Protein AF-A0AAD5XJK9-F1 (afdb_monomer_lite)

Radius of gyration: 25.27 Å; chains: 1; bounding box: 45×67×56 Å

Foldseek 3Di:
DDDADVVLVVLLVVLLVLLLLLLLLLLLLVLLVVLLVVDPLSCVVQVPDPPDPSVVVVVVVSVVVNVVSVVVNVVSLVQLLQLDAPVCNVVSSVVSVVSNVVSNVVNVVLLVVLPPPPRPCNSVVSVVVSVVSVVVSVVCVVVDDDGLLVCVVVVNNVVSLQSCCVRHVNRPSPPPVSVVSSVVSVVVVVVVVVVVVVVVVVVVVVVVVCVPPPVVVVVVVVVVVVVVVVVVVPD

Secondary structure (DSSP, 8-state):
-PPPPHHHHHHHHHHHHHHHHHHHHHHHHHHHHHHHTT-HHHHHHTT--TT-TTHHHHHHHHHHHHHHHHHHHHHHHHHHHHHS-TTTHHHHHHHHHHHHHHHHHHHHHHHHHTTTT-TTHHHHHHHHHHHHHHHHHHHHGGGSPPPHHHHHHTT-HHHHHHHHHHHHSTT-TT-HHHHHHHHHHHHHHHHHHHHHHHHHHHHHHHHHHHHH-HHHHHHHHHHHHHHHHHHHT--

Organism: NCBI:txid109957

pLDDT: mean 77.36, std 10.48, range [40.34, 89.69]

InterPro domains:
  IPR005828 Major facilitator, sugar transporter-like [PF00083] (70-192)
  IPR020846 Major facilitator superfamily domain [PS50850] (1-235)
  IPR036259 MFS transporter superfamily [G3DSA:1.20.1250.20] (53-223)
  IPR036259 MFS transporter superfamily [SSF103473] (5-170)
  IPR050360 Major Facilitator Superfamily Sugar Transporters [PTHR48022] (70-222)

Structure (mmCIF, N/CA/C/O backbone):
data_AF-A0AAD5XJK9-F1
#
_entry.id   AF-A0AAD5XJK9-F1
#
loop_
_atom_site.group_PDB
_atom_site.id
_atom_site.type_symbol
_atom_site.label_atom_id
_atom_site.label_alt_id
_atom_site.label_comp_id
_atom_site.label_asym_id
_atom_site.label_entity_id
_atom_site.label_seq_id
_atom_site.pdbx_PDB_ins_code
_atom_site.Cartn_x
_atom_site.Cartn_y
_atom_site.Cartn_z
_atom_site.occupancy
_atom_site.B_iso_or_equiv
_atom_site.auth_seq_id
_atom_site.auth_comp_id
_atom_site.auth_asym_id
_atom_site.auth_atom_id
_atom_site.pdbx_PDB_model_num
ATOM 1 N N . MET A 1 1 ? -6.791 -16.018 25.439 1.00 41.94 1 MET A N 1
ATOM 2 C CA . MET A 1 1 ? -6.451 -15.549 24.079 1.00 41.94 1 MET A CA 1
ATOM 3 C C . MET A 1 1 ? -7.086 -16.533 23.119 1.00 41.94 1 MET A C 1
ATOM 5 O O . MET A 1 1 ? -6.758 -17.707 23.212 1.00 41.94 1 MET A O 1
ATOM 9 N N . ALA A 1 2 ? -8.077 -16.110 22.334 1.00 46.28 2 ALA A N 1
ATOM 10 C CA . ALA A 1 2 ? -8.774 -17.016 21.426 1.00 46.28 2 ALA A CA 1
ATOM 11 C C . ALA A 1 2 ? -7.844 -17.380 20.260 1.00 46.28 2 ALA A C 1
ATOM 13 O O . ALA A 1 2 ? -7.339 -16.501 19.563 1.00 46.28 2 ALA A O 1
ATOM 14 N N . GLU A 1 3 ? -7.572 -18.670 20.100 1.00 54.31 3 GLU A N 1
ATOM 15 C CA . GLU A 1 3 ? -6.819 -19.218 18.977 1.00 54.31 3 GLU A CA 1
ATOM 16 C C . GLU A 1 3 ? -7.679 -19.084 17.708 1.00 54.31 3 GLU A C 1
ATOM 18 O O . GLU A 1 3 ? -8.784 -19.619 17.638 1.00 54.31 3 GLU A O 1
ATOM 23 N N . VAL A 1 4 ? -7.221 -18.295 16.731 1.00 57.81 4 VAL A N 1
ATOM 24 C CA . VAL A 1 4 ? -7.979 -18.011 15.499 1.00 57.81 4 VAL A CA 1
ATOM 25 C C . VAL A 1 4 ? -8.042 -19.271 14.633 1.00 57.81 4 VAL A C 1
ATOM 27 O O . VAL A 1 4 ? -7.005 -19.876 14.352 1.00 57.81 4 VAL A O 1
ATOM 30 N N . LYS A 1 5 ? -9.233 -19.661 14.153 1.00 60.91 5 LYS A N 1
ATOM 31 C CA . LYS A 1 5 ? -9.383 -20.856 13.309 1.00 60.91 5 LYS A CA 1
ATOM 32 C C . LYS A 1 5 ? -8.535 -20.772 12.031 1.00 60.91 5 LYS A C 1
ATOM 34 O O . LYS A 1 5 ? -8.440 -19.723 11.389 1.00 60.91 5 LYS A O 1
ATOM 39 N N . PRO A 1 6 ? -8.013 -21.912 11.545 1.00 61.06 6 PRO A N 1
ATOM 40 C CA . PRO A 1 6 ? -7.116 -21.942 10.391 1.00 61.06 6 PRO A CA 1
ATOM 41 C C . PRO A 1 6 ? -7.763 -21.409 9.101 1.00 61.06 6 PRO A C 1
ATOM 43 O O . PRO A 1 6 ? -7.089 -20.784 8.289 1.00 61.06 6 PRO A O 1
ATOM 46 N N . LYS A 1 7 ? -9.075 -21.592 8.895 1.00 61.62 7 LYS A N 1
ATOM 47 C CA . LYS A 1 7 ? -9.765 -21.170 7.656 1.00 61.62 7 LYS A CA 1
ATOM 48 C C . LYS A 1 7 ? -9.825 -19.646 7.483 1.00 61.62 7 LYS A C 1
ATOM 50 O O . LYS A 1 7 ? -9.667 -19.144 6.371 1.00 61.62 7 LYS A O 1
ATOM 55 N N . THR A 1 8 ? -10.043 -18.911 8.568 1.00 65.94 8 THR A N 1
ATOM 56 C CA . THR A 1 8 ? -10.043 -17.440 8.598 1.00 65.94 8 THR A CA 1
ATOM 57 C C . THR A 1 8 ? -8.631 -16.886 8.437 1.00 65.94 8 THR A C 1
ATOM 59 O O . THR A 1 8 ? -8.438 -15.901 7.725 1.00 65.94 8 THR A O 1
ATOM 62 N N . LEU A 1 9 ? -7.640 -17.587 8.992 1.00 67.94 9 LEU A N 1
ATOM 63 C CA . LEU A 1 9 ? -6.219 -17.283 8.841 1.00 67.94 9 LEU A CA 1
ATOM 64 C C . LEU A 1 9 ? -5.754 -17.382 7.373 1.00 67.94 9 LEU A C 1
ATOM 66 O O . LEU A 1 9 ? -5.118 -16.466 6.860 1.00 67.94 9 LEU A O 1
ATOM 70 N N . TRP A 1 10 ? -6.136 -18.449 6.661 1.00 71.12 10 TRP A N 1
ATOM 71 C CA . TRP A 1 10 ? -5.801 -18.636 5.240 1.00 71.12 10 TRP A CA 1
ATOM 72 C C . TRP A 1 10 ? -6.385 -17.544 4.339 1.00 71.12 10 TRP A C 1
ATOM 74 O O . TRP A 1 10 ? -5.694 -17.035 3.458 1.00 71.12 10 TRP A O 1
ATOM 84 N N . SER A 1 11 ? -7.638 -17.146 4.577 1.00 73.19 11 SER A N 1
ATOM 85 C CA . SER A 1 11 ? -8.257 -16.037 3.841 1.00 73.19 11 SER A CA 1
ATOM 86 C C . SER A 1 11 ? -7.513 -14.721 4.081 1.00 73.19 11 SER A C 1
ATOM 88 O O . SER A 1 11 ? -7.265 -13.989 3.126 1.00 73.19 11 SER A O 1
ATOM 90 N N . LEU A 1 12 ? -7.097 -14.449 5.322 1.00 75.44 12 LEU A N 1
ATOM 91 C CA . LEU A 1 12 ? -6.303 -13.268 5.657 1.00 75.44 12 LEU A CA 1
ATOM 92 C C . LEU A 1 12 ? -4.938 -13.287 4.953 1.00 75.44 12 LEU A C 1
ATOM 94 O O . LEU A 1 12 ? -4.551 -12.285 4.360 1.00 75.44 12 LEU A O 1
ATOM 98 N N . TYR A 1 13 ? -4.227 -14.419 4.950 1.00 79.19 13 TYR A N 1
ATOM 99 C CA . TYR A 1 13 ? -2.934 -14.526 4.266 1.00 79.19 13 TYR A CA 1
ATOM 100 C C . TYR A 1 13 ? -3.032 -14.321 2.755 1.00 79.19 13 TYR A C 1
ATOM 102 O O . TYR A 1 13 ? -2.177 -13.647 2.186 1.00 79.19 13 TYR A O 1
ATOM 110 N N . LEU A 1 14 ? -4.075 -14.840 2.103 1.00 79.19 14 LEU A N 1
ATOM 111 C CA . LEU A 1 14 ? -4.298 -14.598 0.674 1.00 79.19 14 LEU A CA 1
ATOM 112 C C . LEU A 1 14 ? -4.524 -13.110 0.380 1.00 79.19 14 LEU A C 1
ATOM 114 O O . LEU A 1 14 ? -3.938 -12.578 -0.560 1.00 79.19 14 LEU A O 1
ATOM 118 N N . ILE A 1 15 ? -5.306 -12.424 1.217 1.00 80.50 15 ILE A N 1
ATOM 119 C CA . ILE A 1 15 ? -5.515 -10.973 1.110 1.00 80.50 15 ILE A CA 1
ATOM 120 C C . ILE A 1 15 ? -4.187 -10.227 1.294 1.00 80.50 15 ILE A C 1
ATOM 122 O O . ILE A 1 15 ? -3.863 -9.338 0.509 1.00 80.50 15 ILE A O 1
ATOM 126 N N . LEU A 1 16 ? -3.381 -10.617 2.283 1.00 81.81 16 LEU A N 1
ATOM 127 C CA . LEU A 1 16 ? -2.075 -10.006 2.538 1.00 81.81 16 LEU A CA 1
ATOM 128 C C . LEU A 1 16 ? -1.107 -10.195 1.366 1.00 81.81 16 LEU A C 1
ATOM 130 O O . LEU A 1 16 ? -0.429 -9.244 0.990 1.00 81.81 16 LEU A O 1
ATOM 134 N N . ILE A 1 17 ? -1.080 -11.377 0.744 1.00 82.31 17 ILE A N 1
ATOM 135 C CA . ILE A 1 17 ? -0.264 -11.638 -0.451 1.00 82.31 17 ILE A CA 1
ATOM 136 C C . ILE A 1 17 ? -0.661 -10.700 -1.594 1.00 82.31 17 ILE A C 1
ATOM 138 O O . ILE A 1 17 ? 0.213 -10.120 -2.232 1.00 82.31 17 ILE A O 1
ATOM 142 N N . LEU A 1 18 ? -1.959 -10.501 -1.835 1.00 82.25 18 LEU A N 1
ATOM 143 C CA . LEU A 1 18 ? -2.434 -9.586 -2.880 1.00 82.25 18 LEU A CA 1
ATOM 144 C C . LEU A 1 18 ? -2.008 -8.144 -2.608 1.00 82.25 18 LEU A C 1
ATOM 146 O O . LEU A 1 18 ? -1.577 -7.440 -3.522 1.00 82.25 18 LEU A O 1
ATOM 150 N N . VAL A 1 19 ? -2.074 -7.716 -1.348 1.00 81.50 19 VAL A N 1
ATOM 151 C CA . VAL A 1 19 ? -1.621 -6.380 -0.959 1.00 81.50 19 VAL A CA 1
ATOM 152 C C . VAL A 1 19 ? -0.097 -6.246 -1.082 1.00 81.50 19 VAL A C 1
ATOM 154 O O . VAL A 1 19 ? 0.398 -5.214 -1.532 1.00 81.50 19 VAL A O 1
ATOM 157 N N . PHE A 1 20 ? 0.670 -7.291 -0.773 1.00 84.75 20 PHE A N 1
ATOM 158 C CA . PHE A 1 20 ? 2.120 -7.294 -0.988 1.00 84.75 20 PHE 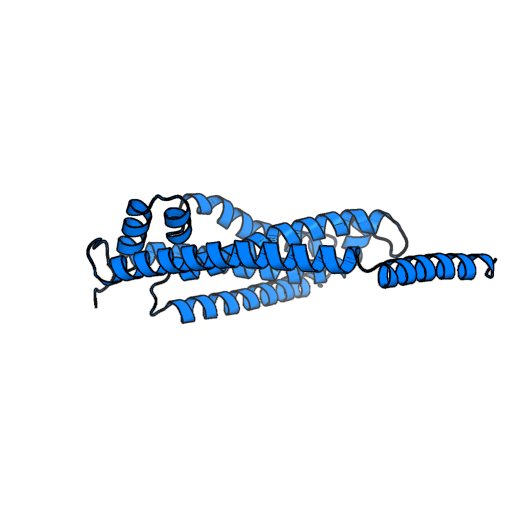A CA 1
ATOM 159 C C . PHE A 1 20 ? 2.492 -7.268 -2.473 1.00 84.75 20 PHE A C 1
ATOM 161 O O . PHE A 1 20 ? 3.424 -6.558 -2.850 1.00 84.75 20 PHE A O 1
ATOM 168 N N . ILE A 1 21 ? 1.739 -7.964 -3.329 1.00 84.38 21 ILE A N 1
ATOM 169 C CA . ILE A 1 21 ? 1.889 -7.883 -4.789 1.00 84.38 21 ILE A CA 1
ATOM 170 C C . ILE A 1 21 ? 1.596 -6.460 -5.276 1.00 84.38 21 ILE A C 1
ATOM 172 O O . ILE A 1 21 ? 2.345 -5.935 -6.098 1.00 84.38 21 ILE A O 1
ATOM 176 N N . ASN A 1 22 ? 0.557 -5.805 -4.748 1.00 84.00 22 ASN A N 1
ATOM 177 C CA . ASN A 1 22 ? 0.268 -4.405 -5.059 1.00 84.00 22 ASN A CA 1
ATOM 178 C C . ASN A 1 22 ? 1.421 -3.472 -4.642 1.00 84.00 22 ASN A C 1
ATOM 180 O O . ASN A 1 22 ? 1.846 -2.644 -5.448 1.00 84.00 22 ASN A O 1
ATOM 184 N N . SER A 1 23 ? 1.978 -3.662 -3.441 1.00 84.75 23 SER A N 1
ATOM 185 C CA . SER A 1 23 ? 3.147 -2.914 -2.948 1.00 84.75 23 SER A CA 1
ATOM 186 C C . SER A 1 23 ? 4.353 -3.050 -3.875 1.00 84.75 23 SER A C 1
ATOM 188 O O . SER A 1 23 ? 4.940 -2.057 -4.314 1.00 84.75 23 SER A O 1
ATOM 190 N N . ALA A 1 24 ? 4.698 -4.294 -4.220 1.00 86.06 24 ALA A N 1
ATOM 191 C CA . ALA A 1 24 ? 5.807 -4.591 -5.113 1.00 86.06 24 ALA A CA 1
ATOM 192 C C . ALA A 1 24 ? 5.578 -3.987 -6.506 1.00 86.06 24 ALA A C 1
ATOM 194 O O . ALA A 1 24 ? 6.505 -3.426 -7.082 1.00 86.06 24 ALA A O 1
ATOM 195 N N . ASN A 1 25 ? 4.349 -4.041 -7.025 1.00 85.31 25 ASN A N 1
ATOM 196 C CA . ASN A 1 25 ? 4.004 -3.470 -8.325 1.00 85.31 25 ASN A CA 1
ATOM 197 C C . ASN A 1 25 ? 4.123 -1.940 -8.345 1.00 85.31 25 ASN A C 1
ATOM 199 O O . ASN A 1 25 ? 4.642 -1.381 -9.302 1.00 85.31 25 ASN A O 1
ATOM 203 N N . ASN A 1 26 ? 3.698 -1.264 -7.275 1.00 83.88 26 ASN A N 1
ATOM 204 C CA . ASN A 1 26 ? 3.821 0.189 -7.164 1.00 83.88 26 ASN A CA 1
ATOM 205 C C . ASN A 1 26 ? 5.294 0.639 -7.185 1.00 83.88 26 ASN A C 1
ATOM 207 O O . ASN A 1 26 ? 5.677 1.567 -7.890 1.00 83.88 26 ASN A O 1
ATOM 211 N N . SER A 1 27 ? 6.146 -0.080 -6.456 1.00 86.44 27 SER A N 1
ATOM 212 C CA . SER A 1 27 ? 7.587 0.177 -6.446 1.00 86.44 27 SER A CA 1
ATOM 213 C C . SER A 1 27 ? 8.276 -0.179 -7.766 1.00 86.44 27 SER A C 1
ATOM 215 O O . SER A 1 27 ? 9.198 0.515 -8.208 1.00 86.44 27 SER A O 1
ATOM 217 N N . TYR A 1 28 ? 7.829 -1.268 -8.399 1.00 86.50 28 TYR A N 1
ATOM 218 C CA . TYR A 1 28 ? 8.295 -1.684 -9.716 1.00 86.50 28 TYR A CA 1
ATOM 219 C C . TYR A 1 28 ? 8.002 -0.596 -10.749 1.00 86.50 28 TYR A C 1
ATOM 221 O O . TYR A 1 28 ? 8.920 -0.174 -11.438 1.00 86.50 28 TYR A O 1
ATOM 229 N N . ASP A 1 29 ? 6.763 -0.103 -10.802 1.00 83.94 29 ASP A N 1
ATOM 230 C CA . ASP A 1 29 ? 6.312 0.979 -11.684 1.00 83.94 29 ASP A CA 1
ATOM 231 C C . ASP A 1 29 ? 7.208 2.225 -11.578 1.00 83.94 29 ASP A C 1
ATOM 233 O O . ASP A 1 29 ? 7.834 2.630 -12.562 1.00 83.94 29 ASP A O 1
ATOM 237 N N . GLY A 1 30 ? 7.379 2.764 -10.365 1.00 79.19 30 GLY A N 1
ATOM 238 C CA . GLY A 1 30 ? 8.184 3.971 -10.149 1.00 79.19 30 GLY A CA 1
ATOM 239 C C . GLY A 1 30 ? 9.656 3.819 -10.557 1.00 79.19 30 GLY A C 1
ATOM 240 O O . GLY A 1 30 ? 10.244 4.729 -11.145 1.00 79.19 30 GLY A O 1
ATOM 241 N N . SER A 1 31 ? 10.257 2.656 -10.292 1.00 82.94 31 SER A N 1
ATOM 242 C CA . SER A 1 31 ? 11.654 2.374 -10.660 1.00 82.94 31 SER A CA 1
ATOM 243 C C . SER A 1 31 ? 11.835 2.043 -12.144 1.00 82.94 31 SER A C 1
ATOM 245 O O . SER A 1 31 ? 12.859 2.388 -12.749 1.00 82.94 31 SER A O 1
ATOM 247 N N . MET A 1 32 ? 10.859 1.361 -12.736 1.00 84.12 32 MET A N 1
ATOM 248 C CA . MET A 1 32 ? 10.909 0.895 -14.115 1.00 84.12 32 MET A CA 1
ATOM 249 C C . MET A 1 32 ? 10.749 2.067 -15.074 1.00 84.12 32 MET A C 1
ATOM 251 O O . MET A 1 32 ? 11.570 2.203 -15.978 1.00 84.12 32 MET A O 1
ATOM 255 N N . PHE A 1 33 ? 9.801 2.977 -14.831 1.00 77.50 33 PHE A N 1
ATOM 256 C CA . PHE A 1 33 ? 9.630 4.163 -15.675 1.00 77.50 33 PHE A CA 1
ATOM 257 C C . PHE A 1 33 ? 10.860 5.070 -15.675 1.00 77.50 33 PHE A C 1
ATOM 259 O O . PHE A 1 33 ? 11.282 5.522 -16.740 1.00 77.50 33 PHE A O 1
ATOM 266 N N . GLY A 1 34 ? 11.501 5.271 -14.518 1.00 77.75 34 GLY A N 1
ATOM 267 C CA . GLY A 1 34 ? 12.773 5.999 -14.453 1.00 77.75 34 GLY A CA 1
ATOM 268 C C . GLY A 1 34 ? 13.867 5.361 -15.318 1.00 77.75 34 GLY A C 1
ATOM 269 O O . GLY A 1 34 ? 14.685 6.063 -15.908 1.00 77.75 34 GLY A O 1
ATOM 270 N N . SER A 1 35 ? 13.844 4.033 -15.449 1.00 79.94 35 SER A N 1
ATOM 271 C CA . SER A 1 35 ? 14.792 3.281 -16.272 1.00 79.94 35 SER A CA 1
ATOM 272 C C . SER A 1 35 ? 14.418 3.296 -17.759 1.00 79.94 35 SER A C 1
ATOM 274 O O . SER A 1 35 ? 15.281 3.521 -18.601 1.00 79.94 35 SER A O 1
ATOM 276 N N . VAL A 1 36 ? 13.141 3.129 -18.112 1.00 78.81 36 VAL A N 1
ATOM 277 C CA . VAL A 1 36 ? 12.673 3.125 -19.511 1.00 78.81 36 VAL A CA 1
ATOM 278 C C . VAL A 1 36 ? 12.859 4.486 -20.177 1.00 78.81 36 VAL A C 1
ATOM 280 O O . VAL A 1 36 ? 13.256 4.546 -21.338 1.00 78.81 36 VAL A O 1
ATOM 283 N N . LEU A 1 37 ? 12.688 5.583 -19.431 1.00 76.81 37 LEU A N 1
ATOM 284 C CA . LEU A 1 37 ? 12.985 6.936 -19.914 1.00 76.81 37 LEU A CA 1
ATOM 285 C C . LEU A 1 37 ? 14.473 7.160 -20.228 1.00 76.81 37 LEU A C 1
ATOM 287 O O . LEU A 1 37 ? 14.815 8.151 -20.873 1.00 76.81 37 LEU A O 1
ATOM 291 N N . SER A 1 38 ? 15.371 6.276 -19.785 1.00 78.25 38 SER A N 1
ATOM 292 C CA . SER A 1 38 ? 16.791 6.352 -20.138 1.00 78.25 38 SER A CA 1
ATOM 293 C C . SER A 1 38 ? 17.102 5.726 -21.500 1.00 78.25 38 SER A C 1
ATOM 295 O O . SER A 1 38 ? 18.065 6.148 -22.137 1.00 78.25 38 SER A O 1
ATOM 297 N N . PHE A 1 39 ? 16.276 4.786 -21.974 1.00 79.44 39 PHE A N 1
ATOM 298 C CA . PHE A 1 39 ? 16.498 4.085 -23.235 1.00 79.44 39 PHE A CA 1
ATOM 299 C C . PHE A 1 39 ? 16.238 4.987 -24.435 1.00 79.44 39 PHE A C 1
ATOM 301 O O . PHE A 1 39 ? 15.223 5.686 -24.507 1.00 79.44 39 PHE A O 1
ATOM 308 N N . GLN A 1 40 ? 17.154 4.947 -25.396 1.00 76.19 40 GLN A N 1
ATOM 309 C CA . GLN A 1 40 ? 17.075 5.794 -26.577 1.00 76.19 40 GLN A CA 1
ATOM 310 C C . GLN A 1 40 ? 16.087 5.229 -27.595 1.00 76.19 40 GLN A C 1
ATOM 312 O O . GLN A 1 40 ? 15.297 5.981 -28.147 1.00 76.19 40 GLN A O 1
ATOM 317 N N . GLU A 1 41 ? 15.990 3.903 -27.688 1.00 78.31 41 GLU A N 1
ATOM 318 C CA . GLU A 1 41 ? 15.006 3.194 -28.510 1.00 78.31 41 GLU A CA 1
ATOM 319 C C . GLU A 1 41 ? 13.559 3.547 -28.118 1.00 78.31 41 GLU A C 1
ATOM 321 O O . GLU A 1 41 ? 12.687 3.693 -28.972 1.00 78.31 41 GLU A O 1
ATOM 326 N N . PHE A 1 42 ? 13.293 3.736 -26.818 1.00 78.38 42 PHE A N 1
ATOM 327 C CA . PHE A 1 42 ? 11.984 4.179 -26.329 1.00 78.38 42 PHE A CA 1
ATOM 328 C C . PHE A 1 42 ? 11.681 5.621 -26.754 1.00 78.38 42 PHE A C 1
ATOM 330 O O . PHE A 1 42 ? 10.569 5.927 -27.189 1.00 78.38 42 PHE A O 1
ATOM 337 N N . LYS A 1 43 ? 12.672 6.514 -26.649 1.00 76.50 43 LYS A N 1
ATOM 338 C CA . LYS A 1 43 ? 12.525 7.912 -27.067 1.00 76.50 43 LYS A CA 1
ATOM 339 C C . LYS A 1 43 ? 12.322 8.020 -28.568 1.00 76.50 43 LYS A C 1
ATOM 341 O O . LYS A 1 43 ? 11.422 8.739 -28.982 1.00 76.50 43 LYS A O 1
ATOM 346 N N . ASP A 1 44 ? 13.080 7.272 -29.358 1.00 76.06 44 ASP A N 1
ATOM 347 C CA . ASP A 1 44 ? 12.976 7.277 -30.815 1.00 76.06 44 ASP A CA 1
ATOM 348 C C . ASP A 1 44 ? 11.602 6.760 -31.268 1.00 76.06 44 ASP A C 1
ATOM 350 O O . ASP A 1 44 ? 10.947 7.393 -32.099 1.00 76.06 44 ASP A O 1
ATOM 354 N N . TYR A 1 45 ? 11.099 5.684 -30.646 1.00 76.75 45 TYR A N 1
ATOM 355 C CA . TYR A 1 45 ? 9.771 5.126 -30.934 1.00 76.75 45 TYR A CA 1
ATOM 356 C C . TYR A 1 45 ? 8.628 6.118 -30.664 1.00 76.75 45 TYR A C 1
ATOM 358 O O . TYR A 1 45 ? 7.679 6.203 -31.443 1.00 76.75 45 TYR A O 1
ATOM 366 N N . PHE A 1 46 ? 8.709 6.882 -29.571 1.00 75.25 46 PHE A N 1
ATOM 367 C CA . PHE A 1 46 ? 7.711 7.899 -29.211 1.00 75.25 46 PHE A CA 1
ATOM 368 C C . PHE A 1 46 ? 8.066 9.315 -29.704 1.00 75.25 46 PHE A C 1
ATOM 370 O O . PHE A 1 46 ? 7.389 10.276 -29.334 1.00 75.25 46 PHE A O 1
ATOM 377 N N . CYS A 1 47 ? 9.104 9.448 -30.536 1.00 69.31 47 CYS A N 1
ATOM 378 C CA . CYS A 1 47 ? 9.616 10.714 -31.073 1.00 69.31 47 CYS A CA 1
ATOM 379 C C . CYS A 1 47 ? 9.917 11.775 -29.990 1.00 69.31 47 CYS A C 1
ATOM 381 O O . CYS A 1 47 ? 9.632 12.963 -30.155 1.00 69.31 47 CYS A O 1
ATOM 383 N N . ILE A 1 48 ? 10.484 11.347 -28.861 1.00 68.38 48 ILE A N 1
ATOM 384 C CA . ILE A 1 48 ? 10.860 12.187 -27.718 1.00 68.38 48 ILE A CA 1
ATOM 385 C C . ILE A 1 48 ? 12.268 12.753 -27.951 1.00 68.38 48 ILE A C 1
ATOM 387 O O . ILE A 1 48 ? 13.251 12.286 -27.375 1.00 68.38 48 ILE A O 1
ATOM 391 N N . ASN A 1 49 ? 12.382 13.773 -28.799 1.00 60.66 49 ASN A N 1
ATOM 392 C CA . ASN A 1 49 ? 13.619 14.543 -28.920 1.00 60.66 49 ASN A CA 1
ATOM 393 C C . ASN A 1 49 ? 13.713 15.577 -27.792 1.00 60.66 49 ASN A C 1
ATOM 395 O O . ASN A 1 49 ? 12.720 16.207 -27.430 1.00 60.66 49 ASN A O 1
ATOM 399 N N . ALA A 1 50 ? 14.926 15.803 -27.277 1.00 56.81 50 ALA A N 1
ATOM 400 C CA . ALA A 1 50 ? 15.206 16.712 -26.158 1.00 56.81 50 ALA A CA 1
ATOM 401 C C . ALA A 1 50 ? 14.777 18.184 -26.381 1.00 56.81 50 ALA A C 1
ATOM 403 O O . ALA A 1 50 ? 14.838 18.975 -25.443 1.00 56.81 50 ALA A O 1
ATOM 404 N N . GLN A 1 51 ? 14.328 18.546 -27.590 1.00 53.59 51 GLN A N 1
ATOM 405 C CA . GLN A 1 51 ? 14.005 19.914 -27.999 1.00 53.59 51 GLN A CA 1
ATOM 406 C C . GLN A 1 51 ? 12.523 20.133 -28.388 1.00 53.59 51 GLN A C 1
ATOM 408 O O . GLN A 1 51 ? 12.118 21.281 -28.553 1.00 53.59 51 GLN A O 1
ATOM 413 N N . ASP A 1 52 ? 11.694 19.082 -28.496 1.00 51.38 52 ASP A N 1
ATOM 414 C CA . ASP A 1 52 ? 10.345 19.189 -29.076 1.00 51.38 52 ASP A CA 1
ATOM 415 C C . ASP A 1 52 ? 9.204 19.075 -28.038 1.00 51.38 52 ASP A C 1
ATOM 417 O O . ASP A 1 52 ? 9.137 18.182 -27.184 1.00 51.38 52 ASP A O 1
ATOM 421 N N . THR A 1 53 ? 8.242 19.994 -28.169 1.00 54.03 53 THR A N 1
ATOM 422 C CA . THR A 1 53 ? 6.980 20.151 -27.417 1.00 54.03 53 THR A CA 1
ATOM 423 C C . THR A 1 53 ? 6.138 18.866 -27.185 1.00 54.03 53 THR A C 1
ATOM 425 O O . THR A 1 53 ? 5.452 18.808 -26.158 1.00 54.03 53 THR A O 1
ATOM 428 N N . PRO A 1 54 ? 6.151 17.811 -28.037 1.00 52.47 54 PRO A N 1
ATOM 429 C CA . PRO A 1 54 ? 5.513 16.511 -27.758 1.00 52.47 54 PRO A CA 1
ATOM 430 C C . PRO A 1 54 ? 5.991 15.770 -26.498 1.00 52.47 54 PRO A C 1
ATOM 432 O O . PRO A 1 54 ? 5.222 14.967 -25.961 1.00 52.47 54 PRO A O 1
ATOM 435 N N . THR A 1 55 ? 7.168 16.089 -25.949 1.00 59.12 55 THR A N 1
ATOM 436 C CA . THR A 1 55 ? 7.662 15.524 -24.674 1.00 59.12 55 THR A CA 1
ATOM 437 C C . THR A 1 55 ? 6.683 15.761 -23.513 1.00 59.12 55 THR A C 1
ATOM 439 O O . THR A 1 55 ? 6.519 14.909 -22.638 1.00 59.12 55 THR A O 1
ATOM 442 N N . GLY A 1 56 ? 5.945 16.878 -23.536 1.00 63.28 56 GLY A N 1
ATOM 443 C CA . GLY A 1 56 ? 4.970 17.220 -22.498 1.00 63.28 56 GLY A CA 1
ATOM 444 C C . GLY A 1 56 ? 3.735 16.315 -22.467 1.00 63.28 56 GLY A C 1
ATOM 445 O O . GLY A 1 56 ? 3.199 16.059 -21.391 1.00 63.28 56 GLY A O 1
ATOM 446 N N . ARG A 1 57 ? 3.286 15.782 -23.614 1.00 67.00 57 ARG A N 1
ATOM 447 C CA . ARG A 1 57 ? 2.068 14.950 -23.672 1.00 67.00 57 ARG A CA 1
ATOM 448 C C . ARG A 1 57 ? 2.301 13.578 -23.054 1.00 67.00 57 ARG A C 1
ATOM 450 O O . ARG A 1 57 ? 1.536 13.176 -22.182 1.00 67.00 57 ARG A O 1
ATOM 457 N N . LEU A 1 58 ? 3.378 12.892 -23.434 1.00 68.81 58 LEU A N 1
ATOM 458 C CA . LEU A 1 58 ? 3.695 11.582 -22.863 1.00 68.81 58 LEU A CA 1
ATOM 459 C C . LEU A 1 58 ? 4.049 11.697 -21.373 1.00 68.81 58 LEU A C 1
ATOM 461 O O . LEU A 1 58 ? 3.530 10.939 -20.557 1.00 68.81 58 LEU A O 1
ATOM 465 N N . ALA A 1 59 ? 4.837 12.712 -21.000 1.00 69.25 59 ALA A N 1
ATOM 466 C CA . ALA A 1 59 ? 5.135 12.999 -19.600 1.00 69.25 59 ALA A CA 1
ATOM 467 C C . ALA A 1 59 ? 3.863 13.303 -18.791 1.00 69.25 59 ALA A C 1
ATOM 469 O O . ALA A 1 59 ? 3.741 12.864 -17.650 1.00 69.25 59 ALA A O 1
ATOM 470 N N . SER A 1 60 ? 2.885 14.013 -19.366 1.00 72.25 60 SER A N 1
ATOM 471 C CA . SER A 1 60 ? 1.609 14.271 -18.689 1.00 72.25 60 SER A CA 1
ATOM 472 C C . SER A 1 60 ? 0.793 12.995 -18.463 1.00 72.25 60 SER A C 1
ATOM 474 O O . SER A 1 60 ? 0.278 12.808 -17.366 1.00 72.25 60 SER A O 1
ATOM 476 N N . ILE A 1 61 ? 0.739 12.082 -19.441 1.00 78.81 61 ILE A N 1
ATOM 477 C CA . ILE A 1 61 ? 0.029 10.798 -19.311 1.00 78.81 61 ILE A CA 1
ATOM 478 C C . ILE A 1 61 ? 0.668 9.942 -18.212 1.00 78.81 61 ILE A C 1
ATOM 480 O O . ILE A 1 61 ? -0.042 9.407 -17.363 1.00 78.81 61 ILE A O 1
ATOM 484 N N . ILE A 1 62 ? 2.002 9.867 -18.183 1.00 75.44 62 ILE A N 1
ATOM 485 C CA . ILE A 1 62 ? 2.743 9.122 -17.155 1.00 75.44 62 ILE A CA 1
ATOM 486 C C . ILE A 1 62 ? 2.501 9.729 -15.768 1.00 75.44 62 ILE A C 1
ATOM 488 O O . ILE A 1 62 ? 2.203 9.007 -14.823 1.00 75.44 62 ILE A O 1
ATOM 492 N N . ASN A 1 63 ? 2.546 11.057 -15.636 1.00 77.06 63 ASN A N 1
ATOM 493 C CA . ASN A 1 63 ? 2.287 11.721 -14.356 1.00 77.06 63 ASN A CA 1
ATOM 494 C C . ASN A 1 63 ? 0.853 11.503 -13.858 1.00 77.06 63 ASN A C 1
ATOM 496 O O . ASN A 1 63 ? 0.649 11.278 -12.667 1.00 77.06 63 ASN A O 1
ATOM 500 N N . VAL A 1 64 ? -0.140 11.529 -14.750 1.00 80.38 64 VAL A N 1
ATOM 501 C CA . VAL A 1 64 ? -1.527 11.193 -14.392 1.00 80.38 64 VAL A CA 1
ATOM 502 C C . VAL A 1 64 ? -1.619 9.740 -13.920 1.00 80.38 64 VAL A C 1
ATOM 504 O O . VAL A 1 64 ? -2.248 9.478 -12.895 1.00 80.38 64 VAL A O 1
ATOM 507 N N . GLY A 1 65 ? -0.941 8.812 -14.603 1.00 77.44 65 GLY A N 1
ATOM 508 C CA . GLY A 1 65 ? -0.823 7.415 -14.175 1.00 77.44 65 GLY A CA 1
ATOM 509 C C . GLY A 1 65 ? -0.226 7.277 -12.772 1.00 77.44 65 GLY A C 1
ATOM 510 O O . GLY A 1 65 ? -0.823 6.624 -11.917 1.00 77.44 65 GLY A O 1
ATOM 511 N N . ASN A 1 66 ? 0.878 7.975 -12.498 1.00 76.00 66 ASN A N 1
ATOM 512 C CA . ASN A 1 66 ? 1.546 7.967 -11.193 1.00 76.00 66 ASN A CA 1
ATOM 513 C C . ASN A 1 66 ? 0.655 8.515 -10.075 1.00 76.00 66 ASN A C 1
ATOM 515 O O . ASN A 1 66 ? 0.653 7.983 -8.968 1.00 76.00 66 ASN A O 1
ATOM 519 N N . ILE A 1 67 ? -0.130 9.561 -10.350 1.00 79.38 67 ILE A N 1
ATOM 520 C CA . ILE A 1 67 ? -1.079 10.114 -9.375 1.00 79.38 67 ILE A CA 1
ATOM 521 C C . ILE A 1 67 ? -2.152 9.073 -9.035 1.00 79.38 67 ILE A C 1
ATOM 523 O O . ILE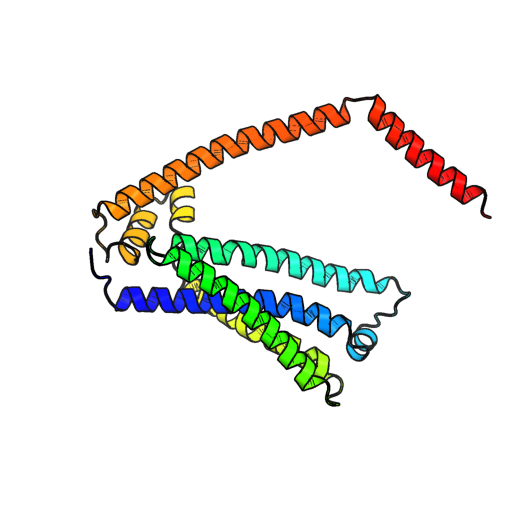 A 1 67 ? -2.427 8.835 -7.859 1.00 79.38 67 ILE A O 1
ATOM 527 N N . ILE A 1 68 ? -2.727 8.417 -10.047 1.00 79.19 68 ILE A N 1
ATOM 528 C CA . ILE A 1 68 ? -3.743 7.371 -9.854 1.00 79.19 68 ILE A CA 1
ATOM 529 C C . ILE A 1 68 ? -3.152 6.182 -9.082 1.00 79.19 68 ILE A C 1
ATOM 531 O O . ILE A 1 68 ? -3.750 5.717 -8.110 1.00 79.19 68 ILE A O 1
ATOM 535 N N . GLY A 1 69 ? -1.955 5.728 -9.462 1.00 75.38 69 GLY A N 1
ATOM 536 C CA . GLY A 1 69 ? -1.224 4.674 -8.756 1.00 75.38 69 GLY A CA 1
ATOM 537 C C . GLY A 1 69 ? -0.892 5.049 -7.309 1.00 75.38 69 GLY A C 1
ATOM 538 O O . GLY A 1 69 ? -0.976 4.205 -6.416 1.00 75.38 69 GLY A O 1
ATOM 539 N N . GLY A 1 70 ? -0.597 6.326 -7.052 1.00 76.88 70 GLY A N 1
ATOM 540 C CA . GLY A 1 70 ? -0.331 6.873 -5.723 1.00 76.88 70 GLY A CA 1
ATOM 541 C C . GLY A 1 70 ? -1.514 6.737 -4.764 1.00 76.88 70 GLY A C 1
ATOM 542 O O . GLY A 1 70 ? -1.324 6.359 -3.610 1.00 76.88 70 GLY A O 1
ATOM 543 N N . PHE A 1 71 ? -2.747 6.947 -5.234 1.00 77.75 71 PHE A N 1
ATOM 544 C CA . PHE A 1 71 ? -3.938 6.733 -4.402 1.00 77.75 71 PHE A CA 1
ATOM 545 C C . PHE A 1 71 ? -4.087 5.271 -3.967 1.00 77.75 71 PHE A C 1
ATOM 547 O O . PHE A 1 71 ? -4.368 5.000 -2.798 1.00 77.75 71 PHE A O 1
ATOM 554 N N . ALA A 1 72 ? -3.840 4.326 -4.878 1.00 76.31 72 ALA A N 1
ATOM 555 C CA . ALA A 1 72 ? -3.850 2.903 -4.544 1.00 76.31 72 ALA A CA 1
ATOM 556 C C . ALA A 1 72 ? -2.732 2.542 -3.546 1.00 76.31 72 ALA A C 1
ATOM 558 O O . ALA A 1 72 ? -2.969 1.774 -2.613 1.00 76.31 72 ALA A O 1
ATOM 559 N N . ALA A 1 73 ? -1.551 3.157 -3.692 1.00 75.88 73 ALA A N 1
ATOM 560 C CA . ALA A 1 73 ? -0.396 2.974 -2.805 1.00 75.88 73 ALA A CA 1
ATOM 561 C C . ALA A 1 73 ? -0.687 3.333 -1.345 1.00 75.88 73 ALA A C 1
ATOM 563 O O . ALA A 1 73 ? -0.130 2.724 -0.434 1.00 75.88 73 ALA A O 1
ATOM 564 N N . ILE A 1 74 ? -1.524 4.352 -1.134 1.00 82.56 74 ILE A N 1
ATOM 565 C CA . ILE A 1 74 ? -1.888 4.856 0.192 1.00 82.56 74 ILE A CA 1
ATOM 566 C C . ILE A 1 74 ? -3.004 4.000 0.797 1.00 82.56 74 ILE A C 1
ATOM 568 O O . ILE A 1 74 ? -2.964 3.682 1.984 1.00 82.56 74 ILE A O 1
ATOM 572 N N . ALA A 1 75 ? -3.987 3.593 -0.010 1.00 82.12 75 ALA A N 1
ATOM 573 C CA . ALA A 1 75 ? -5.127 2.808 0.460 1.00 82.12 75 ALA A CA 1
ATOM 574 C C . ALA A 1 75 ? -4.737 1.383 0.895 1.00 82.12 75 ALA A C 1
ATOM 576 O O . ALA A 1 75 ? -5.252 0.874 1.890 1.00 82.12 75 ALA A O 1
ATOM 577 N N . ALA A 1 76 ? -3.804 0.748 0.182 1.00 82.88 76 ALA A N 1
ATOM 578 C CA . ALA A 1 76 ? -3.368 -0.625 0.432 1.00 82.88 76 ALA A CA 1
ATOM 579 C C . ALA A 1 76 ? -2.819 -0.887 1.859 1.00 82.88 76 ALA A C 1
ATOM 581 O O . ALA A 1 76 ? -3.321 -1.795 2.530 1.00 82.88 76 ALA A O 1
ATOM 582 N N . PRO A 1 77 ? -1.841 -0.123 2.388 1.00 82.25 77 PRO A N 1
ATOM 583 C CA . PRO A 1 77 ? -1.333 -0.339 3.741 1.00 82.25 77 PRO A CA 1
ATOM 584 C C . PRO A 1 77 ? -2.369 0.020 4.812 1.00 82.25 77 PRO A C 1
ATOM 586 O O . PRO A 1 77 ? -2.417 -0.647 5.845 1.00 82.25 77 PRO A O 1
ATOM 589 N N . ILE A 1 78 ? -3.236 1.011 4.557 1.00 85.50 78 ILE A N 1
ATOM 590 C CA . ILE A 1 78 ? -4.348 1.357 5.457 1.00 85.50 78 ILE A CA 1
ATOM 591 C C . ILE A 1 78 ? -5.267 0.144 5.618 1.00 85.50 78 ILE A C 1
ATOM 593 O O . ILE A 1 78 ? -5.497 -0.313 6.738 1.00 85.50 78 ILE A O 1
ATOM 597 N N . PHE A 1 79 ? -5.679 -0.463 4.507 1.00 84.56 79 PHE A N 1
ATOM 598 C CA . PHE A 1 79 ? -6.508 -1.665 4.512 1.00 84.56 79 PHE A CA 1
ATOM 599 C C . PHE A 1 79 ? -5.871 -2.829 5.296 1.00 84.56 79 PHE A C 1
ATOM 601 O O . PHE A 1 79 ? -6.538 -3.491 6.093 1.00 84.56 79 PHE A O 1
ATOM 608 N N . VAL A 1 80 ? -4.556 -3.044 5.155 1.00 83.50 80 VAL A N 1
ATOM 609 C CA . VAL A 1 80 ? -3.820 -4.071 5.922 1.00 83.50 80 VAL A CA 1
ATOM 610 C C . VAL A 1 80 ? -3.831 -3.770 7.414 1.00 83.50 80 VAL A C 1
ATOM 612 O O . VAL A 1 80 ? -4.044 -4.674 8.226 1.00 83.50 80 VAL A O 1
ATOM 615 N N . THR A 1 81 ? -3.609 -2.515 7.803 1.00 83.75 81 THR A N 1
ATOM 616 C CA . THR A 1 81 ? -3.632 -2.131 9.222 1.00 83.75 81 THR A CA 1
ATOM 617 C C . THR A 1 81 ? -5.005 -2.296 9.862 1.00 83.75 81 THR A C 1
ATOM 619 O O . THR A 1 81 ? -5.079 -2.642 11.037 1.00 83.75 81 THR A O 1
ATOM 622 N N . GLU A 1 82 ? -6.078 -2.126 9.097 1.00 82.75 82 GLU A N 1
ATOM 623 C CA . GLU A 1 82 ? -7.453 -2.260 9.587 1.00 82.75 82 GLU A CA 1
ATOM 624 C C . GLU A 1 82 ? -7.886 -3.722 9.751 1.00 82.75 82 GLU A C 1
ATOM 626 O O . GLU A 1 82 ? -8.526 -4.069 10.742 1.00 82.75 82 GLU A O 1
ATOM 631 N N . LEU A 1 83 ? -7.504 -4.599 8.820 1.00 79.44 83 LEU A N 1
ATOM 632 C CA . LEU A 1 83 ? -7.818 -6.030 8.899 1.00 79.44 83 LEU A CA 1
ATOM 633 C C . LEU A 1 83 ? -6.905 -6.792 9.860 1.00 79.44 83 LEU A C 1
ATOM 635 O O . LEU A 1 83 ? -7.314 -7.796 10.445 1.00 79.44 83 LEU A O 1
ATOM 639 N N . SER A 1 84 ? -5.666 -6.337 10.037 1.00 79.06 84 SER A N 1
ATOM 640 C CA . SER A 1 84 ? -4.694 -7.057 10.855 1.00 79.06 84 SER A CA 1
ATOM 641 C C . SER A 1 84 ? -5.009 -6.982 12.356 1.00 79.06 84 SER A C 1
ATOM 643 O O . SER A 1 84 ? -5.269 -5.895 12.893 1.00 79.06 84 SER A O 1
ATOM 645 N N . PRO A 1 85 ? -4.926 -8.125 13.064 1.00 75.44 85 PRO A N 1
ATOM 646 C CA . PRO A 1 85 ? -4.958 -8.153 14.516 1.00 75.44 85 PRO A CA 1
ATOM 647 C C . PRO A 1 85 ? -3.861 -7.257 15.120 1.00 75.44 85 PRO A C 1
ATOM 649 O O . PRO A 1 85 ? -2.738 -7.244 14.600 1.00 75.44 85 PRO A O 1
ATOM 652 N N . PRO A 1 86 ? -4.119 -6.576 16.254 1.00 74.94 86 PRO A N 1
ATOM 653 C CA . PRO A 1 86 ? -3.170 -5.634 16.858 1.00 74.94 86 PRO A CA 1
ATOM 654 C C . PRO A 1 86 ? -1.763 -6.199 17.107 1.00 74.94 86 PRO A C 1
ATOM 656 O O . PRO A 1 86 ? -0.780 -5.479 16.967 1.00 74.94 86 PRO A O 1
ATOM 659 N N . HIS A 1 87 ? -1.650 -7.494 17.421 1.00 77.38 87 HIS A N 1
ATOM 660 C CA . HIS A 1 87 ? -0.384 -8.135 17.784 1.00 77.38 87 HIS A CA 1
ATOM 661 C C . HIS A 1 87 ? 0.572 -8.383 16.598 1.00 77.38 87 HIS A C 1
ATOM 663 O O . HIS A 1 87 ? 1.782 -8.381 16.801 1.00 77.38 87 HIS A O 1
ATOM 669 N N . ILE A 1 88 ? 0.065 -8.563 15.369 1.00 80.88 88 ILE A N 1
ATOM 670 C CA . ILE A 1 88 ? 0.895 -8.747 14.153 1.00 80.88 88 ILE A CA 1
ATOM 671 C C . ILE A 1 88 ? 0.904 -7.532 13.224 1.00 80.88 88 ILE A C 1
ATOM 673 O O . ILE A 1 88 ? 1.653 -7.509 12.246 1.00 80.88 88 ILE A O 1
ATOM 677 N N . ARG A 1 89 ? 0.093 -6.510 13.517 1.00 82.81 89 ARG A N 1
ATOM 678 C CA . ARG A 1 89 ? -0.068 -5.314 12.678 1.00 82.81 89 ARG A CA 1
ATOM 679 C C . ARG A 1 89 ? 1.267 -4.665 12.311 1.00 82.81 89 ARG A C 1
ATOM 681 O O . ARG A 1 89 ? 1.509 -4.397 11.139 1.00 82.81 89 ARG A O 1
ATOM 688 N N . GLY A 1 90 ? 2.156 -4.475 13.289 1.00 83.56 90 GLY A N 1
ATOM 689 C CA . GLY A 1 90 ? 3.479 -3.879 13.063 1.00 83.56 90 GLY A CA 1
ATOM 690 C C . GLY A 1 90 ? 4.357 -4.707 12.120 1.00 83.56 90 GLY A C 1
ATOM 691 O O . GLY A 1 90 ? 4.957 -4.165 11.193 1.00 83.56 90 GLY A O 1
ATOM 692 N N . THR A 1 91 ? 4.379 -6.029 12.296 1.00 85.31 91 THR A N 1
ATOM 693 C CA . THR A 1 91 ? 5.136 -6.944 11.431 1.00 85.31 91 THR A CA 1
ATOM 694 C C . THR A 1 91 ? 4.605 -6.935 10.001 1.00 85.31 91 THR A C 1
ATOM 696 O O . THR A 1 91 ? 5.396 -6.918 9.063 1.00 85.31 91 THR A O 1
ATOM 699 N N . LEU A 1 92 ? 3.282 -6.896 9.815 1.00 83.94 92 LEU A N 1
ATOM 700 C CA . LEU A 1 92 ? 2.665 -6.863 8.485 1.00 83.94 92 LEU A CA 1
ATOM 701 C C . LEU A 1 92 ? 2.956 -5.560 7.737 1.00 83.94 92 LEU A C 1
ATOM 703 O O . LEU A 1 92 ? 3.239 -5.595 6.542 1.00 83.94 92 LEU A O 1
ATOM 707 N N . VAL A 1 93 ? 2.954 -4.423 8.436 1.00 85.31 93 VAL A N 1
ATOM 708 C CA . VAL A 1 93 ? 3.357 -3.131 7.855 1.00 85.31 93 VAL A CA 1
ATOM 709 C C . VAL A 1 93 ? 4.852 -3.106 7.529 1.00 85.31 93 VAL A C 1
ATOM 711 O O . VAL A 1 93 ? 5.251 -2.606 6.477 1.00 85.31 93 VAL A O 1
ATOM 714 N N . GLY A 1 94 ? 5.698 -3.672 8.393 1.00 85.88 94 GLY A N 1
ATOM 715 C CA . GLY A 1 94 ? 7.124 -3.831 8.101 1.00 85.88 94 GLY A CA 1
ATOM 716 C C . GLY A 1 94 ? 7.351 -4.683 6.851 1.00 85.88 94 GLY A C 1
ATOM 717 O O . GLY A 1 94 ? 8.068 -4.277 5.939 1.00 85.88 94 GLY A O 1
ATOM 718 N N . LEU A 1 95 ? 6.655 -5.818 6.760 1.00 86.81 95 LEU A N 1
ATOM 719 C CA . LEU A 1 95 ? 6.726 -6.723 5.617 1.00 86.81 95 LEU A CA 1
ATOM 720 C C . LEU A 1 95 ? 6.235 -6.050 4.326 1.00 86.81 95 LEU A C 1
ATOM 722 O O . LEU A 1 95 ? 6.883 -6.189 3.291 1.00 86.81 95 LEU A O 1
ATOM 726 N N . TYR A 1 96 ? 5.167 -5.249 4.394 1.00 85.75 96 TYR A N 1
ATOM 727 C CA . TYR A 1 96 ? 4.685 -4.444 3.267 1.00 85.75 96 TYR A CA 1
ATOM 728 C C . TYR A 1 96 ? 5.784 -3.538 2.685 1.00 85.75 96 TYR A C 1
ATOM 730 O O . TYR A 1 96 ? 5.941 -3.471 1.463 1.00 85.75 96 TYR A O 1
ATOM 738 N N . ASN A 1 97 ? 6.582 -2.893 3.544 1.00 86.62 97 ASN A N 1
ATOM 739 C CA . ASN A 1 97 ? 7.713 -2.059 3.123 1.00 86.62 97 ASN A CA 1
ATOM 740 C C . ASN A 1 97 ? 8.877 -2.888 2.558 1.00 86.62 97 ASN A C 1
ATOM 742 O O . ASN A 1 97 ? 9.511 -2.483 1.587 1.00 86.62 97 ASN A O 1
ATOM 746 N N . CYS A 1 98 ? 9.152 -4.075 3.104 1.00 88.00 98 CYS A N 1
ATOM 747 C CA . CYS A 1 98 ? 10.153 -4.975 2.526 1.00 88.00 98 CYS A CA 1
ATOM 748 C C . CYS A 1 98 ? 9.779 -5.399 1.096 1.00 88.00 98 CYS A C 1
ATOM 750 O O . CYS A 1 98 ? 10.627 -5.370 0.203 1.00 88.00 98 CYS A O 1
ATOM 752 N N . PHE A 1 99 ? 8.507 -5.737 0.857 1.00 86.88 99 PHE A N 1
ATOM 753 C CA . PHE A 1 99 ? 8.006 -6.064 -0.483 1.00 86.88 99 PHE A CA 1
ATOM 754 C C . PHE A 1 99 ? 8.050 -4.870 -1.437 1.00 86.88 99 PHE A C 1
ATOM 756 O O . PHE A 1 99 ? 8.322 -5.051 -2.625 1.00 86.88 99 PHE A O 1
ATOM 763 N N . TRP A 1 100 ? 7.866 -3.654 -0.918 1.00 87.06 100 TRP A N 1
ATOM 764 C CA . TRP A 1 100 ? 8.080 -2.440 -1.696 1.00 87.06 100 TRP A CA 1
ATOM 765 C C . TRP A 1 100 ? 9.519 -2.392 -2.234 1.00 87.06 100 TRP A C 1
ATOM 767 O O . TRP A 1 100 ? 9.723 -2.278 -3.440 1.00 87.06 100 TRP A O 1
ATOM 777 N N . TYR A 1 101 ? 10.546 -2.603 -1.406 1.00 89.06 101 TYR A N 1
ATOM 778 C CA . TYR A 1 101 ? 11.932 -2.661 -1.902 1.00 89.06 101 TYR A CA 1
ATOM 779 C C . TYR A 1 101 ? 12.199 -3.844 -2.844 1.00 89.06 101 TYR A C 1
ATOM 781 O O . TYR A 1 101 ? 12.943 -3.695 -3.816 1.00 89.06 101 TYR A O 1
ATOM 789 N N . ALA A 1 102 ? 11.568 -4.997 -2.607 1.00 88.69 102 ALA A N 1
ATOM 790 C CA . ALA A 1 102 ? 11.680 -6.155 -3.494 1.00 88.69 102 ALA A CA 1
ATOM 791 C C . ALA A 1 102 ? 11.169 -5.852 -4.917 1.00 88.69 102 ALA A C 1
ATOM 793 O O . ALA A 1 102 ? 11.792 -6.271 -5.893 1.00 88.69 102 ALA A O 1
ATOM 794 N N . GLY A 1 103 ? 10.092 -5.070 -5.050 1.00 86.69 103 GLY A N 1
ATOM 795 C CA . GLY A 1 103 ? 9.578 -4.605 -6.343 1.00 86.69 103 GLY A CA 1
ATOM 796 C C . GLY A 1 103 ? 10.576 -3.729 -7.107 1.00 86.69 103 GLY A C 1
ATOM 797 O O . GLY A 1 103 ? 10.863 -3.982 -8.279 1.00 86.69 103 GLY A O 1
ATOM 798 N N . SER A 1 104 ? 11.186 -2.759 -6.420 1.00 86.56 104 SER A N 1
ATOM 799 C CA . SER A 1 104 ? 12.266 -1.930 -6.981 1.00 86.56 104 SER A CA 1
ATOM 800 C C . SER A 1 104 ? 13.467 -2.772 -7.422 1.00 86.56 104 SER A C 1
ATOM 802 O O . SER A 1 104 ? 14.023 -2.559 -8.501 1.00 86.56 104 SER A O 1
ATOM 804 N N . PHE A 1 105 ? 13.862 -3.760 -6.616 1.00 89.00 105 PHE A N 1
ATOM 805 C CA . PHE A 1 105 ? 14.945 -4.678 -6.962 1.00 89.00 105 PHE A CA 1
ATOM 806 C C . PHE A 1 105 ? 14.625 -5.474 -8.236 1.00 89.00 105 PHE A C 1
ATOM 808 O O . PHE A 1 105 ? 15.442 -5.508 -9.159 1.00 89.00 105 PHE A O 1
ATOM 815 N N . LEU A 1 106 ? 13.417 -6.037 -8.334 1.00 87.50 106 LEU A N 1
ATOM 816 C CA . LEU A 1 106 ? 12.974 -6.796 -9.505 1.00 87.50 106 LEU A CA 1
ATOM 817 C C . LEU A 1 106 ? 12.937 -5.935 -10.776 1.00 87.50 106 LEU A C 1
ATOM 819 O O . LEU A 1 106 ? 13.338 -6.401 -11.846 1.00 87.50 106 LEU A O 1
ATOM 823 N N . SER A 1 107 ? 12.532 -4.667 -10.661 1.00 85.81 107 SER A N 1
ATOM 824 C CA . SER A 1 107 ? 12.604 -3.699 -11.764 1.00 85.81 107 SER A CA 1
ATOM 825 C C . SER A 1 107 ? 14.031 -3.562 -12.288 1.00 85.81 107 SER A C 1
ATOM 827 O O . SER A 1 107 ? 14.271 -3.718 -13.485 1.00 85.81 107 SER A O 1
ATOM 829 N N . ARG A 1 108 ? 15.007 -3.336 -11.399 1.00 84.69 108 ARG A N 1
ATOM 830 C CA . ARG A 1 108 ? 16.415 -3.181 -11.805 1.00 84.69 108 ARG A CA 1
ATOM 831 C C . ARG A 1 108 ? 16.967 -4.447 -12.451 1.00 84.69 108 ARG A C 1
ATOM 833 O O . ARG A 1 108 ? 17.640 -4.351 -13.471 1.00 84.69 108 ARG A O 1
ATOM 840 N N . VAL A 1 109 ? 16.660 -5.618 -11.894 1.00 86.25 109 VAL A N 1
ATOM 841 C CA . VAL A 1 109 ? 17.078 -6.905 -12.473 1.00 86.25 109 VAL A CA 1
ATOM 842 C C . VAL A 1 109 ? 16.503 -7.079 -13.876 1.00 86.25 109 VAL A C 1
ATOM 844 O O . VAL A 1 109 ? 17.238 -7.471 -14.778 1.00 86.25 109 VAL A O 1
ATOM 847 N N . THR A 1 110 ? 15.229 -6.737 -14.087 1.00 83.62 110 THR A N 1
ATOM 848 C CA . THR A 1 110 ? 14.579 -6.840 -15.405 1.00 83.62 110 THR A CA 1
ATOM 849 C C . THR A 1 110 ? 15.267 -5.929 -16.426 1.00 83.62 110 THR A C 1
ATOM 851 O O . THR A 1 110 ? 15.643 -6.380 -17.503 1.00 83.62 110 THR A O 1
ATOM 854 N N . VAL A 1 111 ? 15.507 -4.668 -16.064 1.00 81.38 111 VAL A N 1
ATOM 855 C CA . VAL A 1 111 ? 16.171 -3.667 -16.918 1.00 81.38 111 VAL A CA 1
ATOM 856 C C . VAL A 1 111 ? 17.600 -4.086 -17.275 1.00 81.38 111 VAL A C 1
ATOM 858 O O . VAL A 1 111 ? 17.981 -4.039 -18.441 1.00 81.38 111 VAL A O 1
ATOM 861 N N . ILE A 1 112 ? 18.385 -4.537 -16.291 1.00 82.44 112 ILE A N 1
ATOM 862 C CA . ILE A 1 112 ? 19.767 -4.989 -16.511 1.00 82.44 112 ILE A CA 1
ATOM 863 C C . ILE A 1 112 ? 19.794 -6.243 -17.389 1.00 82.44 112 ILE A C 1
ATOM 865 O O . ILE A 1 112 ? 20.605 -6.329 -18.306 1.00 82.44 112 ILE A O 1
ATOM 869 N N . SER A 1 113 ? 18.894 -7.197 -17.140 1.00 80.12 113 SER A N 1
ATOM 870 C CA . SER A 1 113 ? 18.841 -8.459 -17.891 1.00 80.12 113 SER A CA 1
ATOM 871 C C . SER A 1 113 ? 18.520 -8.239 -19.368 1.00 80.12 113 SER A C 1
ATOM 873 O O . SER A 1 113 ? 19.010 -8.977 -20.220 1.00 80.12 113 SER A O 1
ATOM 875 N N . LEU A 1 114 ? 17.728 -7.210 -19.679 1.00 76.19 114 LEU A N 1
ATOM 876 C CA . LEU A 1 114 ? 17.360 -6.856 -21.048 1.00 76.19 114 LEU A CA 1
ATOM 877 C C . LEU A 1 114 ? 18.358 -5.923 -21.735 1.00 76.19 114 LEU A C 1
ATOM 879 O O . LEU A 1 114 ? 18.217 -5.662 -22.925 1.00 76.19 114 LEU A O 1
ATOM 883 N N . ASN A 1 115 ? 19.397 -5.459 -21.042 1.00 70.56 115 ASN A N 1
ATOM 884 C CA . ASN A 1 115 ? 20.403 -4.585 -21.643 1.00 70.56 115 ASN A CA 1
ATOM 885 C C . ASN A 1 115 ? 21.246 -5.288 -22.734 1.00 70.56 115 ASN A C 1
ATOM 887 O O . ASN A 1 115 ? 21.925 -4.626 -23.513 1.00 70.56 115 ASN A O 1
ATOM 891 N N . ASN A 1 116 ? 21.173 -6.620 -22.828 1.00 66.31 116 ASN A N 1
ATOM 892 C CA . ASN A 1 116 ? 21.819 -7.415 -23.872 1.00 66.31 116 ASN A CA 1
ATOM 893 C C . ASN A 1 116 ? 20.972 -7.409 -25.164 1.00 66.31 116 ASN A C 1
ATOM 895 O O . ASN A 1 116 ? 20.055 -8.210 -25.286 1.00 66.31 116 ASN A O 1
ATOM 899 N N . ASP A 1 117 ? 21.245 -6.490 -26.098 1.00 62.44 117 ASP A N 1
ATOM 900 C CA . ASP A 1 117 ? 20.876 -6.498 -27.537 1.00 62.44 117 ASP A CA 1
ATOM 901 C C . ASP A 1 117 ? 19.525 -7.112 -27.991 1.00 62.44 117 ASP A C 1
ATOM 903 O O . ASP A 1 117 ? 19.404 -7.648 -29.090 1.00 62.44 117 ASP A O 1
ATOM 907 N N . VAL A 1 118 ? 18.449 -6.969 -27.210 1.00 66.12 118 VAL A N 1
ATOM 908 C CA . VAL A 1 118 ? 17.100 -7.467 -27.572 1.00 66.12 118 VAL A CA 1
ATOM 909 C C . VAL A 1 118 ? 16.222 -6.462 -28.348 1.00 66.12 118 VAL A C 1
ATOM 911 O O . VAL A 1 118 ? 15.019 -6.672 -28.495 1.00 66.12 118 VAL A O 1
ATOM 914 N N . GLY A 1 119 ? 16.792 -5.379 -28.891 1.00 73.38 119 GLY A N 1
ATOM 915 C CA . GLY A 1 119 ? 16.050 -4.388 -29.694 1.00 73.38 119 GLY A CA 1
ATOM 916 C C . GLY A 1 119 ? 14.852 -3.762 -28.954 1.00 73.38 119 GLY A C 1
ATOM 917 O O . GLY A 1 119 ? 14.950 -3.436 -27.773 1.00 73.38 119 GLY A O 1
ATOM 918 N N . ASP A 1 120 ? 13.695 -3.632 -29.613 1.00 73.25 120 ASP A N 1
ATOM 919 C CA . ASP A 1 120 ? 12.473 -3.023 -29.043 1.00 73.25 120 ASP A CA 1
ATOM 920 C C . ASP A 1 120 ? 11.886 -3.770 -27.830 1.00 73.25 120 ASP A C 1
ATOM 922 O O . ASP A 1 120 ? 11.076 -3.217 -27.078 1.00 73.25 120 ASP A O 1
ATOM 926 N N . LEU A 1 121 ? 12.277 -5.028 -27.598 1.00 78.75 121 LEU A N 1
ATOM 927 C CA . LEU A 1 121 ? 11.826 -5.790 -26.427 1.00 78.75 121 LEU A CA 1
ATOM 928 C C . LEU A 1 121 ? 12.352 -5.200 -25.111 1.00 78.75 121 LEU A C 1
ATOM 930 O O . LEU A 1 121 ? 11.709 -5.406 -24.079 1.00 78.75 121 LEU A O 1
ATOM 934 N N . LYS A 1 122 ? 13.446 -4.421 -25.150 1.00 81.81 122 LYS A N 1
ATOM 935 C CA . LYS A 1 122 ? 14.080 -3.772 -23.985 1.00 81.81 122 LYS A CA 1
ATOM 936 C C . LYS A 1 122 ? 13.102 -2.974 -23.131 1.00 81.81 122 LYS A C 1
ATOM 938 O O . LYS A 1 122 ? 13.112 -3.088 -21.908 1.00 81.81 122 LYS A O 1
ATOM 943 N N . TRP A 1 123 ? 12.249 -2.182 -23.776 1.00 78.19 123 TRP A N 1
ATOM 944 C CA . TRP A 1 123 ? 11.296 -1.309 -23.092 1.00 78.19 123 TRP A CA 1
ATOM 945 C C . TRP A 1 123 ? 9.883 -1.899 -23.038 1.00 78.19 123 TRP A C 1
ATOM 947 O O . TRP A 1 123 ? 9.123 -1.573 -22.130 1.00 78.19 123 TRP A O 1
ATOM 957 N N . ARG A 1 124 ? 9.527 -2.807 -23.958 1.00 82.88 124 ARG A N 1
ATOM 958 C CA . ARG A 1 124 ? 8.197 -3.441 -23.987 1.00 82.88 124 ARG A CA 1
ATOM 959 C C . ARG A 1 124 ? 8.020 -4.508 -22.912 1.00 82.88 124 ARG A C 1
ATOM 961 O O . ARG A 1 124 ? 6.955 -4.585 -22.307 1.00 82.88 124 ARG A O 1
ATOM 968 N N . LEU A 1 125 ? 9.034 -5.337 -22.661 1.00 84.12 125 LEU A N 1
ATOM 969 C CA . LEU A 1 125 ? 8.903 -6.435 -21.700 1.00 84.12 125 LEU A CA 1
ATOM 970 C C . LEU A 1 125 ? 8.692 -5.951 -20.254 1.00 84.12 125 LEU A C 1
ATOM 972 O O . LEU A 1 125 ? 7.796 -6.492 -19.606 1.00 84.12 125 LEU A O 1
ATOM 976 N N . PRO A 1 126 ? 9.420 -4.936 -19.740 1.00 83.75 126 PRO A N 1
ATOM 977 C CA . PRO A 1 126 ? 9.151 -4.402 -18.406 1.00 83.75 126 PRO A CA 1
ATOM 978 C C . PRO A 1 126 ? 7.720 -3.859 -18.269 1.00 83.75 126 PRO A C 1
ATOM 980 O O . PRO A 1 126 ? 7.071 -4.092 -17.250 1.00 83.75 126 PRO A O 1
ATOM 983 N N . LEU A 1 127 ? 7.187 -3.219 -19.321 1.00 83.00 127 LEU A N 1
ATOM 984 C CA . LEU A 1 127 ? 5.797 -2.746 -19.357 1.00 83.00 127 LEU A CA 1
ATOM 985 C C . LEU A 1 127 ? 4.795 -3.907 -19.285 1.00 83.00 127 LEU A C 1
ATOM 987 O O . LEU A 1 127 ? 3.851 -3.860 -18.498 1.00 83.00 127 LEU A O 1
ATOM 991 N N . PHE A 1 128 ? 5.008 -4.986 -20.046 1.00 84.88 128 PHE A N 1
ATOM 992 C CA . PHE A 1 128 ? 4.153 -6.177 -19.955 1.00 84.88 128 PHE A CA 1
ATOM 993 C C . PHE A 1 128 ? 4.250 -6.864 -18.589 1.00 84.88 128 PHE A C 1
ATOM 995 O O . PHE A 1 128 ? 3.243 -7.342 -18.055 1.00 84.88 128 PHE A O 1
ATOM 1002 N N . LEU A 1 129 ? 5.441 -6.887 -17.988 1.00 85.06 129 LEU A N 1
ATOM 1003 C CA . LEU A 1 129 ? 5.642 -7.484 -16.673 1.00 85.06 129 LEU A CA 1
ATOM 1004 C C . LEU A 1 129 ? 4.863 -6.729 -15.590 1.00 85.06 129 LEU A C 1
ATOM 1006 O O . LEU A 1 129 ? 4.257 -7.370 -14.738 1.00 85.06 129 LEU A O 1
ATOM 1010 N N . GLN A 1 130 ? 4.784 -5.400 -15.678 1.00 84.88 130 GLN A N 1
ATOM 1011 C CA . GLN A 1 130 ? 3.978 -4.560 -14.784 1.00 84.88 130 GLN A CA 1
ATOM 1012 C C . GLN A 1 130 ? 2.459 -4.801 -14.920 1.00 84.88 130 GLN A C 1
ATOM 1014 O O . GLN A 1 130 ? 1.698 -4.705 -13.948 1.00 84.88 130 GLN A O 1
ATOM 1019 N N . MET A 1 131 ? 1.977 -5.150 -16.117 1.00 83.94 131 MET A N 1
ATOM 1020 C CA . MET A 1 131 ? 0.554 -5.451 -16.318 1.00 83.94 131 MET A CA 1
ATOM 1021 C C . MET A 1 131 ? 0.122 -6.722 -15.576 1.00 83.94 131 MET A C 1
ATOM 1023 O O . MET A 1 131 ? -1.000 -6.791 -15.077 1.00 83.94 131 MET A O 1
ATOM 1027 N N . THR A 1 132 ? 1.014 -7.706 -15.450 1.00 84.44 132 THR A N 1
ATOM 1028 C CA . THR A 1 132 ? 0.720 -9.017 -14.846 1.00 84.44 132 THR A CA 1
ATOM 1029 C C . THR A 1 132 ? 0.180 -8.927 -13.405 1.00 84.44 132 THR A C 1
ATOM 1031 O O . THR A 1 132 ? -0.933 -9.400 -13.162 1.00 84.44 132 THR A O 1
ATOM 1034 N N . PRO A 1 133 ? 0.878 -8.301 -12.435 1.00 82.56 133 PRO A N 1
ATOM 1035 C CA . PRO A 1 133 ? 0.367 -8.159 -11.069 1.00 82.56 133 PRO A CA 1
ATOM 1036 C C . PRO A 1 133 ? -0.886 -7.276 -10.996 1.00 82.56 133 PRO A C 1
ATOM 1038 O O . PRO A 1 133 ? -1.772 -7.540 -10.185 1.00 82.56 133 PRO A O 1
ATOM 1041 N N . SER A 1 134 ? -1.004 -6.270 -11.868 1.00 84.00 134 SER A N 1
ATOM 1042 C CA . SER A 1 134 ? -2.178 -5.389 -11.932 1.00 84.00 134 SER A CA 1
ATOM 1043 C C . SER A 1 134 ? -3.448 -6.165 -12.294 1.00 84.00 134 SER A C 1
ATOM 1045 O O . SER A 1 134 ? -4.479 -6.014 -11.639 1.00 84.00 134 SER A O 1
ATOM 1047 N N . VAL A 1 135 ? -3.364 -7.053 -13.290 1.00 86.00 135 VAL A N 1
ATOM 1048 C CA . VAL A 1 135 ? -4.481 -7.918 -13.699 1.00 86.00 135 VAL A CA 1
ATOM 1049 C C . VAL A 1 135 ? -4.882 -8.867 -12.571 1.00 86.00 135 VAL A C 1
ATOM 1051 O O . VAL A 1 135 ? -6.071 -9.019 -12.300 1.00 86.00 135 VAL A O 1
ATOM 1054 N N . ILE A 1 136 ? -3.913 -9.454 -11.861 1.00 85.50 136 ILE A N 1
ATOM 1055 C CA . ILE A 1 136 ? -4.190 -10.340 -10.719 1.00 85.50 136 ILE A CA 1
ATOM 1056 C C . ILE A 1 136 ? -4.976 -9.596 -9.631 1.00 85.50 136 ILE A C 1
ATOM 1058 O O . ILE A 1 136 ? -5.969 -10.119 -9.120 1.00 85.50 136 ILE A O 1
ATOM 1062 N N . VAL A 1 137 ? -4.585 -8.362 -9.303 1.00 83.19 137 VAL A N 1
ATOM 1063 C CA . VAL A 1 137 ? -5.299 -7.547 -8.308 1.00 83.19 137 VAL A CA 1
ATOM 1064 C C . VAL A 1 137 ? -6.721 -7.222 -8.776 1.00 83.19 137 VAL A C 1
ATOM 1066 O O . VAL A 1 137 ? -7.658 -7.402 -8.001 1.00 83.19 137 VAL A O 1
ATOM 1069 N N . ILE A 1 138 ? -6.910 -6.822 -10.040 1.00 84.94 138 ILE A N 1
ATOM 1070 C CA . ILE A 1 138 ? -8.240 -6.515 -10.605 1.00 84.94 138 ILE A CA 1
ATOM 1071 C C . ILE A 1 138 ? -9.167 -7.733 -10.554 1.00 84.94 138 ILE A C 1
ATOM 1073 O O . ILE A 1 138 ? -10.341 -7.602 -10.216 1.00 84.94 138 ILE A O 1
ATOM 1077 N N . LEU A 1 139 ? -8.655 -8.923 -10.866 1.00 86.38 139 LEU A N 1
ATOM 1078 C CA . LEU A 1 139 ? -9.453 -10.148 -10.818 1.00 86.38 139 LEU A CA 1
ATOM 1079 C C . LEU A 1 139 ? -9.830 -10.533 -9.385 1.00 86.38 139 LEU A C 1
ATOM 1081 O O . LEU A 1 139 ? -10.905 -11.084 -9.159 1.00 86.38 139 LEU A O 1
ATOM 1085 N N . THR A 1 140 ? -8.967 -10.224 -8.416 1.00 81.00 140 THR A N 1
ATOM 1086 C CA . THR A 1 140 ? -9.138 -10.695 -7.037 1.00 81.00 140 THR A CA 1
ATOM 1087 C C . THR A 1 140 ? -9.818 -9.675 -6.122 1.00 81.00 140 THR A C 1
ATOM 1089 O O . THR A 1 140 ? -10.255 -10.045 -5.036 1.00 81.00 140 THR A O 1
ATOM 1092 N N . ILE A 1 141 ? -9.986 -8.418 -6.551 1.00 82.12 141 ILE A N 1
ATOM 1093 C CA . ILE A 1 141 ? -10.588 -7.352 -5.731 1.00 82.12 141 ILE A CA 1
ATOM 1094 C C . ILE A 1 141 ? -12.000 -7.698 -5.238 1.00 82.12 141 ILE A C 1
ATOM 1096 O O . ILE A 1 141 ? -12.344 -7.397 -4.102 1.00 82.12 141 ILE A O 1
ATOM 1100 N N . TRP A 1 142 ? -12.787 -8.412 -6.047 1.00 81.19 142 TRP A N 1
ATOM 1101 C CA . TRP A 1 142 ? -14.156 -8.821 -5.711 1.00 81.19 142 TRP A CA 1
ATOM 1102 C C . TRP A 1 142 ? -14.235 -9.869 -4.593 1.00 81.19 142 TRP A C 1
ATOM 1104 O O . TRP A 1 142 ? -15.309 -10.100 -4.045 1.00 81.19 142 TRP A O 1
ATOM 1114 N N . LEU A 1 143 ? -13.117 -10.525 -4.265 1.00 80.06 143 LEU A N 1
ATOM 1115 C CA . LEU A 1 143 ? -13.036 -11.509 -3.183 1.00 80.06 143 LEU A CA 1
ATOM 1116 C C . LEU A 1 143 ? -12.625 -10.870 -1.846 1.00 80.06 143 LEU A C 1
ATOM 1118 O O . LEU A 1 143 ? -12.654 -11.555 -0.819 1.00 80.06 143 LEU A O 1
ATOM 1122 N N . LEU A 1 144 ? -12.212 -9.597 -1.838 1.00 81.38 144 LEU A N 1
ATOM 1123 C CA . LEU A 1 144 ? -11.758 -8.926 -0.624 1.00 81.38 144 LEU A CA 1
ATOM 1124 C C . LEU A 1 144 ? -12.957 -8.465 0.223 1.00 81.38 144 LEU A C 1
ATOM 1126 O O . LEU A 1 144 ? -13.923 -7.927 -0.316 1.00 81.38 144 LEU A O 1
ATOM 1130 N N . PRO A 1 145 ? -12.906 -8.651 1.555 1.00 82.25 145 PRO A N 1
ATOM 1131 C CA . PRO A 1 145 ? -13.889 -8.064 2.453 1.00 82.25 145 PRO A CA 1
ATOM 1132 C C . PRO A 1 145 ? -13.743 -6.539 2.473 1.00 82.25 145 PRO A C 1
ATOM 1134 O O . PRO A 1 145 ? -12.643 -6.006 2.334 1.00 82.25 145 PRO A O 1
ATOM 1137 N N . GLU A 1 146 ? -14.847 -5.844 2.719 1.00 84.75 146 GLU A N 1
ATOM 1138 C CA . GLU A 1 146 ? -14.833 -4.396 2.926 1.00 84.75 146 GLU A CA 1
ATOM 1139 C C . GLU A 1 146 ? -14.083 -4.012 4.212 1.00 84.75 146 GLU A C 1
ATOM 1141 O O . GLU A 1 146 ? -14.047 -4.767 5.190 1.00 84.75 146 GLU A O 1
ATOM 1146 N N . SER A 1 147 ? -13.500 -2.810 4.229 1.00 86.25 147 SER A N 1
ATOM 1147 C CA . SER A 1 147 ? -12.824 -2.276 5.418 1.00 86.25 147 SER A CA 1
ATOM 1148 C C . SER A 1 147 ? -13.825 -2.035 6.567 1.00 86.25 147 SER A C 1
ATOM 1150 O O . SER A 1 147 ? -14.829 -1.341 6.367 1.00 86.25 147 SER A O 1
ATOM 1152 N N . PRO A 1 148 ? -13.545 -2.503 7.803 1.00 85.12 148 PRO A N 1
ATOM 1153 C CA . PRO A 1 148 ? -14.379 -2.207 8.969 1.00 85.12 148 PRO A CA 1
ATOM 1154 C C . PRO A 1 148 ? -14.527 -0.707 9.252 1.00 85.12 148 PRO A C 1
ATOM 1156 O O . PRO A 1 148 ? -15.613 -0.250 9.608 1.00 85.12 148 PRO A O 1
ATOM 1159 N N . ARG A 1 149 ? -13.459 0.080 9.057 1.00 86.38 149 ARG A N 1
ATOM 1160 C CA . ARG A 1 149 ? -13.491 1.538 9.252 1.00 86.38 149 ARG A CA 1
ATOM 1161 C C . ARG A 1 149 ? -14.393 2.209 8.224 1.00 86.38 149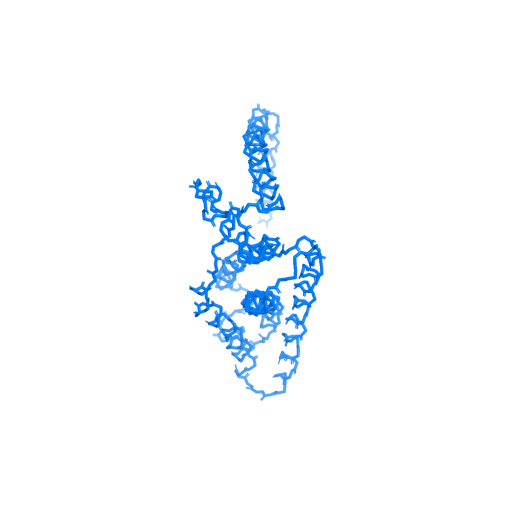 ARG A C 1
ATOM 1163 O O . ARG A 1 149 ? -15.175 3.086 8.584 1.00 86.38 149 ARG A O 1
ATOM 1170 N N . TYR A 1 150 ? -14.311 1.781 6.965 1.00 87.31 150 TYR A N 1
ATOM 1171 C CA . TYR A 1 150 ? -15.186 2.277 5.903 1.00 87.31 150 TYR A CA 1
ATOM 1172 C C . TYR A 1 150 ? -16.664 1.976 6.190 1.00 87.31 150 TYR A C 1
ATOM 1174 O O . TYR A 1 150 ? -17.521 2.843 6.011 1.00 87.31 150 TYR A O 1
ATOM 1182 N N . LEU A 1 151 ? -16.968 0.773 6.682 1.00 87.19 151 LEU A N 1
ATOM 1183 C CA . LEU A 1 151 ? -18.332 0.385 7.038 1.00 87.19 151 LEU A CA 1
ATOM 1184 C C . LEU A 1 151 ? -18.897 1.229 8.188 1.00 87.19 151 LEU A C 1
ATOM 1186 O O . LEU A 1 151 ? -20.028 1.701 8.073 1.00 87.19 151 LEU A O 1
ATOM 1190 N N . ILE A 1 152 ? -18.109 1.492 9.237 1.00 87.81 152 ILE A N 1
ATOM 1191 C CA . ILE A 1 152 ? -18.508 2.378 10.349 1.00 87.81 152 ILE A CA 1
ATOM 1192 C C . ILE A 1 152 ? -18.734 3.809 9.846 1.00 87.81 152 ILE A C 1
ATOM 1194 O O . ILE A 1 152 ? -19.740 4.430 10.180 1.00 87.81 152 ILE A O 1
ATOM 1198 N N . LEU A 1 153 ? -17.865 4.318 8.965 1.00 86.50 153 LEU A N 1
ATOM 1199 C CA . LEU A 1 153 ? -18.043 5.637 8.343 1.00 86.50 153 LEU A CA 1
ATOM 1200 C C . LEU A 1 153 ? -19.358 5.737 7.545 1.00 86.50 153 LEU A C 1
ATOM 1202 O O . LEU A 1 153 ? -19.959 6.805 7.456 1.00 86.50 153 LEU A O 1
ATOM 1206 N N . LYS A 1 154 ? -19.820 4.627 6.959 1.00 87.62 154 LYS A N 1
ATOM 1207 C CA . LYS A 1 154 ? -21.101 4.530 6.242 1.00 87.62 154 LYS A CA 1
ATOM 1208 C C . LYS A 1 154 ? -22.302 4.228 7.148 1.00 87.62 154 LYS A C 1
ATOM 1210 O O . LYS A 1 154 ? -23.406 4.087 6.627 1.00 87.62 154 LYS A O 1
ATOM 1215 N N . GLY A 1 155 ? -22.110 4.117 8.464 1.00 87.12 155 GLY A N 1
ATOM 1216 C CA . GLY A 1 155 ? -23.157 3.769 9.429 1.00 87.12 155 GLY A CA 1
ATOM 1217 C C . GLY A 1 155 ? -23.557 2.287 9.433 1.00 87.12 155 GLY A C 1
ATOM 1218 O O . GLY A 1 155 ? -24.582 1.932 10.007 1.00 87.12 155 GLY A O 1
ATOM 1219 N N . ARG A 1 156 ? -22.776 1.403 8.794 1.00 89.69 156 ARG A N 1
ATOM 1220 C CA . ARG A 1 156 ? -22.996 -0.059 8.746 1.00 89.69 156 ARG A CA 1
ATOM 1221 C C . ARG A 1 156 ? -22.250 -0.767 9.881 1.00 89.69 156 ARG A C 1
ATOM 1223 O O . ARG A 1 156 ? -21.440 -1.667 9.650 1.00 89.69 156 ARG A O 1
ATOM 1230 N N . ASP A 1 157 ? -22.533 -0.364 11.115 1.00 87.06 157 ASP A N 1
ATOM 1231 C CA . ASP A 1 157 ? -21.800 -0.824 12.301 1.00 87.06 157 ASP A CA 1
ATOM 1232 C C . ASP A 1 157 ? -21.886 -2.341 12.511 1.00 87.06 157 ASP A C 1
ATOM 1234 O O . ASP A 1 157 ? -20.879 -2.987 12.781 1.00 87.06 157 ASP A O 1
ATOM 1238 N N . GLU A 1 158 ? -23.064 -2.942 12.331 1.00 85.44 158 GLU A N 1
ATOM 1239 C CA . GLU A 1 158 ? -23.270 -4.384 12.539 1.00 85.44 158 GLU A CA 1
ATOM 1240 C C . GLU A 1 158 ? -22.422 -5.260 11.607 1.00 85.44 158 GLU A C 1
ATOM 1242 O O . GLU A 1 158 ? -22.047 -6.388 11.939 1.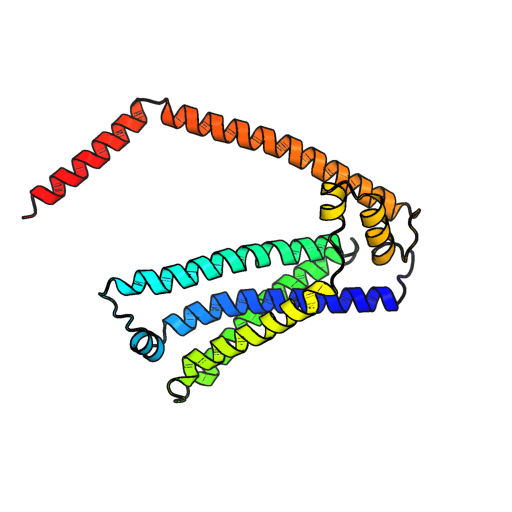00 85.44 158 GLU A O 1
ATOM 1247 N N . GLU A 1 159 ? -22.137 -4.765 10.407 1.00 84.88 159 GLU A N 1
ATOM 1248 C CA . GLU A 1 159 ? -21.318 -5.471 9.430 1.00 84.88 159 GLU A CA 1
ATOM 1249 C C . GLU A 1 159 ? -19.833 -5.307 9.730 1.00 84.88 159 GLU A C 1
ATOM 1251 O O . GLU A 1 159 ? -19.089 -6.287 9.671 1.00 84.88 159 GLU A O 1
ATOM 1256 N N . ALA A 1 160 ? -19.424 -4.110 10.158 1.00 84.12 160 ALA A N 1
ATOM 1257 C CA . ALA A 1 160 ? -18.077 -3.870 10.658 1.00 84.12 160 ALA A CA 1
ATOM 1258 C C . ALA A 1 160 ? -17.762 -4.770 11.861 1.00 84.12 160 ALA A C 1
ATOM 1260 O O . ALA A 1 160 ? -16.723 -5.431 11.874 1.00 84.12 160 ALA A O 1
ATOM 1261 N N . THR A 1 161 ? -18.686 -4.880 12.823 1.00 84.69 161 THR A N 1
ATOM 1262 C CA . THR A 1 161 ? -18.549 -5.762 13.991 1.00 84.69 161 THR A CA 1
ATOM 1263 C C . THR A 1 161 ? -18.439 -7.227 13.573 1.00 84.69 161 THR A C 1
ATOM 1265 O O . THR A 1 161 ? -17.602 -7.947 14.106 1.00 84.69 161 THR A O 1
ATOM 1268 N N . ARG A 1 162 ? -19.213 -7.685 12.577 1.00 84.50 162 ARG A N 1
ATOM 1269 C CA . ARG A 1 162 ? -19.105 -9.061 12.049 1.00 84.50 162 ARG A CA 1
ATOM 1270 C C . ARG A 1 162 ? -17.757 -9.340 11.387 1.00 84.50 162 ARG A C 1
ATOM 1272 O O . ARG A 1 162 ? -17.205 -10.424 11.577 1.00 84.50 162 ARG A O 1
ATOM 1279 N N . ILE A 1 163 ? -17.220 -8.391 10.620 1.00 84.19 163 ILE A N 1
ATOM 1280 C CA . ILE A 1 163 ? -15.900 -8.529 9.987 1.00 84.19 163 ILE A CA 1
ATOM 1281 C C . ILE A 1 163 ? -14.803 -8.549 11.056 1.00 84.19 163 ILE A C 1
ATOM 1283 O O . ILE A 1 163 ? -13.968 -9.453 11.050 1.00 84.19 163 ILE A O 1
ATOM 1287 N N . LEU A 1 164 ? -14.839 -7.622 12.016 1.00 82.38 164 LEU A N 1
ATOM 1288 C CA . LEU A 1 164 ? -13.890 -7.588 13.133 1.00 82.38 164 LEU A CA 1
ATOM 1289 C C . LEU A 1 164 ? -13.973 -8.863 13.977 1.00 82.38 164 LEU A C 1
ATOM 1291 O O . LEU A 1 164 ? -12.947 -9.472 14.258 1.00 82.38 164 LEU A O 1
ATOM 1295 N N . ALA A 1 165 ? -15.176 -9.343 14.292 1.00 82.00 165 ALA A N 1
ATOM 1296 C CA . ALA A 1 165 ? -15.364 -10.608 14.992 1.00 82.00 165 ALA A CA 1
ATOM 1297 C C . ALA A 1 165 ? -14.727 -11.770 1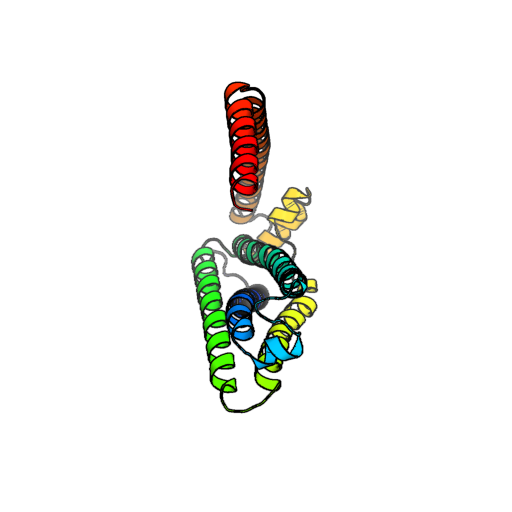4.226 1.00 82.00 165 ALA A C 1
ATOM 1299 O O . ALA A 1 165 ? -13.979 -12.554 14.804 1.00 82.00 165 ALA A O 1
ATOM 1300 N N . LYS A 1 166 ? -14.943 -11.851 12.909 1.00 79.62 166 LYS A N 1
ATOM 1301 C CA . LYS A 1 166 ? -14.382 -12.906 12.054 1.00 79.62 166 LYS A CA 1
ATOM 1302 C C . LYS A 1 166 ? -12.848 -12.913 12.033 1.00 79.62 166 LYS A C 1
ATOM 1304 O O . LYS A 1 166 ? -12.263 -13.995 12.051 1.00 79.62 166 LYS A O 1
ATOM 1309 N N . TYR A 1 167 ? -12.201 -11.747 11.971 1.00 75.38 167 TYR A N 1
ATOM 1310 C CA . TYR A 1 167 ? -10.739 -11.651 11.829 1.00 75.38 167 TYR A CA 1
ATOM 1311 C C . TYR A 1 167 ? -9.983 -11.493 13.159 1.00 75.38 167 TYR A C 1
ATOM 1313 O O . TYR A 1 167 ? -8.811 -11.864 13.224 1.00 75.38 167 TYR A O 1
ATOM 1321 N N . HIS A 1 168 ? -10.617 -10.983 14.219 1.00 76.12 168 HIS A N 1
ATOM 1322 C CA . HIS A 1 168 ? -9.969 -10.688 15.509 1.00 76.12 168 HIS A CA 1
ATOM 1323 C C . HIS A 1 168 ? -10.475 -11.532 16.685 1.00 76.12 168 HIS A C 1
ATOM 1325 O O . HIS A 1 168 ? -9.738 -11.677 17.657 1.00 76.12 168 HIS A O 1
ATOM 1331 N N . ALA A 1 169 ? -11.682 -12.102 16.611 1.00 72.69 169 ALA A N 1
ATOM 1332 C CA . ALA A 1 169 ? -12.300 -12.861 17.707 1.00 72.69 169 ALA A CA 1
ATOM 1333 C C . ALA A 1 169 ? -12.920 -14.201 17.267 1.00 72.69 169 ALA A C 1
ATOM 1335 O O . ALA A 1 169 ? -13.836 -14.709 17.907 1.00 72.69 169 ALA A O 1
ATOM 1336 N N . ASP A 1 170 ? -12.439 -14.778 16.161 1.00 71.19 170 ASP A N 1
ATOM 1337 C CA . ASP A 1 170 ? -12.876 -16.084 15.639 1.00 71.19 170 ASP A CA 1
ATOM 1338 C C . ASP A 1 170 ? -14.402 -16.226 15.399 1.00 71.19 170 ASP A C 1
ATOM 1340 O O . ASP A 1 170 ? -14.970 -17.321 15.400 1.00 71.19 170 ASP A O 1
ATOM 1344 N N . GLY A 1 171 ? -15.075 -15.103 15.153 1.00 69.69 171 GLY A N 1
ATOM 1345 C CA . GLY A 1 171 ? -16.516 -15.014 14.924 1.00 69.69 171 GLY A CA 1
ATOM 1346 C C . GLY A 1 171 ? -17.347 -14.683 16.166 1.00 69.69 171 GLY A C 1
ATOM 1347 O O . GLY A 1 171 ? -18.564 -14.563 16.032 1.00 69.69 171 GLY A O 1
ATOM 1348 N N . ASP A 1 172 ? -16.734 -14.495 17.339 1.00 75.81 172 ASP A N 1
ATOM 1349 C CA . ASP A 1 172 ? -17.446 -14.022 18.528 1.00 75.81 172 ASP A CA 1
ATOM 1350 C C . ASP A 1 172 ? -17.672 -12.505 18.463 1.00 75.81 172 ASP A C 1
ATOM 1352 O O . ASP A 1 172 ? -16.761 -11.695 18.637 1.00 75.81 172 ASP A O 1
ATOM 1356 N N . VAL A 1 173 ? -18.919 -12.129 18.185 1.00 75.94 173 VAL A N 1
ATOM 1357 C CA . VAL A 1 173 ? -19.371 -10.735 18.069 1.00 75.94 173 VAL A CA 1
ATOM 1358 C C . VAL A 1 173 ? -19.397 -10.034 19.431 1.00 75.94 173 VAL A C 1
ATOM 1360 O O . VAL A 1 173 ? -19.278 -8.814 19.486 1.00 75.94 173 VAL A O 1
ATOM 1363 N N . ASN A 1 174 ? -19.515 -10.792 20.525 1.00 75.31 174 ASN A N 1
ATOM 1364 C CA . ASN A 1 174 ? -19.626 -10.253 21.881 1.00 75.31 174 ASN A CA 1
ATOM 1365 C C . ASN A 1 174 ? -18.278 -10.176 22.604 1.00 75.31 174 ASN A C 1
ATOM 1367 O O . ASN A 1 174 ? -18.224 -9.730 23.751 1.00 75.31 174 ASN A O 1
ATOM 1371 N N . ALA A 1 175 ? -17.191 -10.607 21.959 1.00 78.62 175 ALA A N 1
ATOM 1372 C CA . ALA A 1 175 ? -15.865 -10.520 22.541 1.00 78.62 175 ALA A CA 1
ATOM 1373 C C . ALA A 1 175 ? -15.519 -9.059 22.868 1.00 78.62 175 ALA A C 1
ATOM 1375 O O . ALA A 1 175 ? -15.653 -8.164 22.032 1.00 78.62 175 ALA A O 1
ATOM 1376 N N . GLU A 1 176 ? -15.005 -8.829 24.077 1.00 81.88 176 GLU A N 1
ATOM 1377 C CA . GLU A 1 176 ? -14.628 -7.500 24.577 1.00 81.88 176 GLU A CA 1
ATOM 1378 C C . GLU A 1 176 ? -13.685 -6.758 23.614 1.00 81.88 176 GLU A C 1
ATOM 1380 O O . GLU A 1 176 ? -13.832 -5.559 23.386 1.00 81.88 176 GLU A O 1
ATOM 1385 N N . ILE A 1 177 ? -12.779 -7.499 22.965 1.00 80.38 177 ILE A N 1
ATOM 1386 C CA . ILE A 1 177 ? -11.836 -6.974 21.972 1.00 80.38 177 ILE A CA 1
ATOM 1387 C C . ILE A 1 177 ? -12.576 -6.343 20.785 1.00 80.38 177 ILE A C 1
ATOM 1389 O O . ILE A 1 177 ? -12.189 -5.269 20.336 1.00 80.38 177 ILE A O 1
ATOM 1393 N N . VAL A 1 178 ? -13.647 -6.968 20.286 1.00 82.25 178 VAL A N 1
ATOM 1394 C CA . VAL A 1 178 ? -14.404 -6.471 19.124 1.00 82.25 178 VAL A CA 1
ATOM 1395 C C . VAL A 1 178 ? -15.154 -5.196 19.493 1.00 82.25 178 VAL A C 1
ATOM 1397 O O . VAL A 1 178 ? -15.067 -4.200 18.776 1.00 82.25 178 VAL A O 1
ATOM 1400 N N . THR A 1 179 ? -15.835 -5.196 20.639 1.00 83.94 179 THR A N 1
ATOM 1401 C CA . THR A 1 179 ? -16.566 -4.023 21.137 1.00 83.94 179 THR A CA 1
ATOM 1402 C C . THR A 1 179 ? -15.623 -2.846 21.407 1.00 83.94 179 THR A C 1
ATOM 1404 O O . THR A 1 179 ? -15.933 -1.716 21.020 1.00 83.94 179 THR A O 1
ATOM 1407 N N . SER A 1 180 ? -14.444 -3.104 21.992 1.00 85.56 180 SER A N 1
ATOM 1408 C CA . SER A 1 180 ? -13.398 -2.088 22.185 1.00 85.56 180 SER A CA 1
ATOM 1409 C C . SER A 1 180 ? -12.916 -1.526 20.849 1.00 85.56 180 SER A C 1
ATOM 1411 O O . SER A 1 180 ? -12.918 -0.312 20.669 1.00 85.56 180 SER A O 1
ATOM 1413 N N . GLN A 1 181 ? -12.591 -2.385 19.874 1.00 84.31 181 GLN A N 1
ATOM 1414 C CA . GLN A 1 181 ? -12.115 -1.969 18.545 1.00 84.31 181 GLN A CA 1
ATOM 1415 C C . GLN A 1 181 ? -13.143 -1.096 17.812 1.00 84.31 181 GLN A C 1
ATOM 1417 O O . GLN A 1 181 ? -12.789 -0.064 17.246 1.00 84.31 181 GLN A O 1
ATOM 1422 N N . VAL A 1 182 ? -14.424 -1.478 17.830 1.00 86.75 182 VAL A N 1
ATOM 1423 C CA . VAL A 1 182 ? -15.494 -0.687 17.199 1.00 86.75 182 VAL A CA 1
ATOM 1424 C C . VAL A 1 182 ? -15.621 0.684 17.867 1.00 86.75 182 VAL A C 1
ATOM 1426 O O . VAL A 1 182 ? -15.735 1.694 17.173 1.00 86.75 182 VAL A O 1
ATOM 1429 N N . SER A 1 183 ? -15.570 0.734 19.201 1.00 87.44 183 SER A N 1
ATOM 1430 C CA . SER A 1 183 ? -15.612 1.989 19.962 1.00 87.44 183 SER A CA 1
ATOM 1431 C C . SER A 1 183 ? -14.407 2.886 19.654 1.00 87.44 183 SER A C 1
ATOM 1433 O O . SER A 1 183 ? -14.571 4.071 19.367 1.00 87.44 183 SER A O 1
ATOM 1435 N N . GLU A 1 184 ? -13.199 2.319 19.620 1.00 87.88 184 GLU A N 1
ATOM 1436 C CA . GLU A 1 184 ? -11.966 3.021 19.246 1.00 87.88 184 GLU A CA 1
ATOM 1437 C C . GLU A 1 184 ? -12.056 3.620 17.838 1.00 87.88 184 GLU A C 1
ATOM 1439 O O . GLU A 1 184 ? -11.742 4.797 17.655 1.00 87.88 184 GLU A O 1
ATOM 1444 N N . ILE A 1 185 ? -12.536 2.850 16.854 1.00 87.25 185 ILE A N 1
ATOM 1445 C CA . ILE A 1 185 ? -12.695 3.329 15.474 1.00 87.25 185 ILE A CA 1
ATOM 1446 C C . ILE A 1 185 ? -13.712 4.475 15.409 1.00 87.25 185 ILE A C 1
ATOM 1448 O O . ILE A 1 185 ? -13.448 5.487 14.760 1.00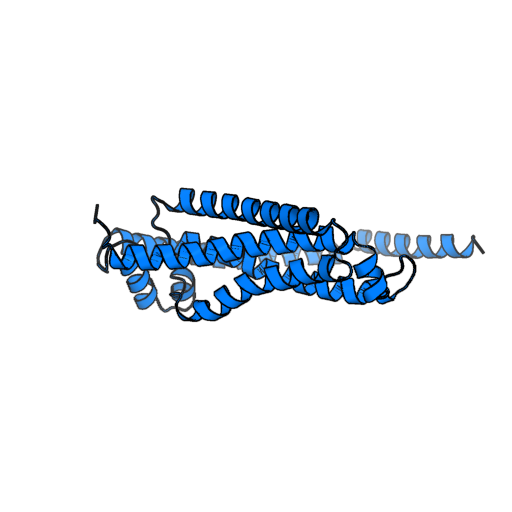 87.25 185 ILE A O 1
ATOM 1452 N N . LYS A 1 186 ? -14.851 4.361 16.103 1.00 88.62 186 LYS A N 1
ATOM 1453 C CA . LYS A 1 186 ? -15.864 5.429 16.164 1.00 88.62 186 LYS A CA 1
ATOM 1454 C C . LYS A 1 186 ? -15.310 6.711 16.778 1.00 88.62 186 LYS A C 1
ATOM 1456 O O . LYS A 1 186 ? -15.488 7.787 16.211 1.00 88.62 186 LYS A O 1
ATOM 1461 N N . ASN A 1 187 ? -14.602 6.592 17.898 1.00 89.38 187 ASN A N 1
ATOM 1462 C CA . ASN A 1 187 ? -13.986 7.735 18.567 1.00 89.38 187 ASN A CA 1
ATOM 1463 C C . ASN A 1 187 ? -12.923 8.392 17.677 1.00 89.38 187 ASN A C 1
ATOM 1465 O O . ASN A 1 187 ? -12.900 9.615 17.552 1.00 89.38 187 ASN A O 1
ATOM 1469 N N . ALA A 1 188 ? -12.087 7.597 17.003 1.00 87.12 188 ALA A N 1
ATOM 1470 C CA . ALA A 1 188 ? -11.085 8.106 16.070 1.00 87.12 188 ALA A CA 1
ATOM 1471 C C . ALA A 1 188 ? -11.720 8.878 14.900 1.00 87.12 188 ALA A C 1
ATOM 1473 O O . ALA A 1 188 ? -11.238 9.952 14.545 1.00 87.12 188 ALA A O 1
ATOM 1474 N N . LEU A 1 189 ? -12.823 8.374 14.337 1.00 88.00 189 LEU A N 1
ATOM 1475 C CA . LEU A 1 189 ? -13.555 9.046 13.259 1.00 88.00 189 LEU A CA 1
ATOM 1476 C C . LEU A 1 189 ? -14.202 10.360 13.719 1.00 88.00 189 LEU A C 1
ATOM 1478 O O . LEU A 1 189 ? -14.121 11.353 12.998 1.00 88.00 189 LEU A O 1
ATOM 1482 N N . ALA A 1 190 ? -14.783 10.394 14.922 1.00 87.06 190 ALA A N 1
ATOM 1483 C CA . ALA A 1 190 ? -15.374 11.610 15.484 1.00 87.06 190 ALA A CA 1
ATOM 1484 C C . ALA A 1 190 ? -14.321 12.710 15.715 1.00 87.06 190 ALA A C 1
ATOM 1486 O O . ALA A 1 190 ? -14.547 13.879 15.396 1.00 87.06 190 ALA A O 1
ATOM 1487 N N . VAL A 1 191 ? -13.138 12.335 16.216 1.00 88.00 191 VAL A N 1
ATOM 1488 C CA . VAL A 1 191 ? -12.004 13.260 16.380 1.00 88.00 191 VAL A CA 1
ATOM 1489 C C . VAL A 1 191 ? -11.496 13.757 15.025 1.00 88.00 191 VAL A C 1
ATOM 1491 O O . VAL A 1 191 ? -11.200 14.945 14.874 1.00 88.00 191 VAL A O 1
ATOM 1494 N N . GLU A 1 192 ? -11.407 12.877 14.026 1.00 85.25 192 GLU A N 1
ATOM 1495 C CA . GLU A 1 192 ? -10.984 13.245 12.673 1.00 85.25 192 GLU A CA 1
ATOM 1496 C C . GLU A 1 192 ? -11.964 14.231 12.020 1.00 85.25 192 GLU A C 1
ATOM 1498 O O . GLU A 1 192 ? -11.536 15.189 11.378 1.00 85.25 192 GLU A O 1
ATOM 1503 N N . GLU A 1 193 ? -13.272 14.045 12.210 1.00 84.81 193 GLU A N 1
ATOM 1504 C CA . GLU A 1 193 ? -14.303 14.956 11.707 1.00 84.81 193 GLU A CA 1
ATOM 1505 C C . GLU A 1 193 ? -14.209 16.346 12.347 1.00 84.81 193 GLU A C 1
ATOM 1507 O O . GLU A 1 193 ? -14.175 17.345 11.623 1.00 84.81 193 GLU A O 1
ATOM 1512 N N . ALA A 1 194 ? -14.066 16.413 13.674 1.00 83.38 194 ALA A N 1
ATOM 1513 C CA . ALA A 1 194 ? -13.860 17.673 14.388 1.00 83.38 194 ALA A CA 1
ATOM 1514 C C . ALA A 1 194 ? -12.588 18.394 13.904 1.00 83.38 194 ALA A C 1
ATOM 1516 O O . ALA A 1 194 ? -12.623 19.568 13.531 1.00 83.38 194 ALA A O 1
ATOM 1517 N N . THR A 1 195 ? -11.479 17.657 13.792 1.00 84.56 195 THR A N 1
ATOM 1518 C CA . THR A 1 195 ? -10.191 18.197 13.328 1.00 84.56 195 THR A CA 1
ATOM 1519 C C . THR A 1 195 ? -10.263 18.687 11.879 1.00 84.56 195 THR A C 1
ATOM 1521 O O . THR A 1 195 ? -9.652 19.700 11.530 1.00 84.56 195 THR A O 1
ATOM 1524 N N . ARG A 1 196 ? -11.010 17.995 11.009 1.00 79.38 196 ARG A N 1
ATOM 1525 C CA . ARG A 1 196 ? -11.145 18.354 9.589 1.00 79.38 196 ARG A CA 1
ATOM 1526 C C . ARG A 1 196 ? -11.825 19.710 9.413 1.00 79.38 196 ARG A C 1
ATOM 1528 O O . ARG A 1 196 ? -11.365 20.516 8.602 1.00 79.38 196 ARG A O 1
ATOM 1535 N N . LEU A 1 197 ? -12.887 19.972 10.173 1.00 79.56 197 LEU A N 1
ATOM 1536 C CA . LEU A 1 197 ? -13.610 21.247 10.131 1.00 79.56 197 LEU A CA 1
ATOM 1537 C C . LEU A 1 197 ? -12.732 22.407 10.621 1.00 79.56 197 LEU A C 1
ATOM 1539 O O . LEU A 1 197 ? -12.681 23.464 9.982 1.00 79.56 197 LEU A O 1
ATOM 1543 N N . ASP A 1 198 ? -11.965 22.180 11.686 1.00 82.19 198 ASP A N 1
ATOM 1544 C CA . ASP A 1 198 ? -11.042 23.174 12.238 1.00 82.19 198 ASP A CA 1
ATOM 1545 C C . ASP A 1 198 ? -9.859 23.461 11.299 1.00 82.19 198 ASP A C 1
ATOM 1547 O O . ASP A 1 198 ? -9.485 24.619 11.073 1.00 82.19 198 ASP A O 1
ATOM 1551 N N . SER A 1 199 ? -9.289 22.420 10.687 1.00 80.62 199 SER A N 1
ATOM 1552 C CA . SER A 1 199 ? -8.179 22.534 9.734 1.00 80.62 199 SER A CA 1
ATOM 1553 C C . SER A 1 199 ? -8.586 23.266 8.449 1.00 80.62 199 SER A C 1
ATOM 1555 O O . SER A 1 199 ? -7.856 24.126 7.946 1.00 80.62 199 SER A O 1
ATOM 1557 N N . PHE A 1 200 ? -9.790 22.999 7.938 1.00 81.69 200 PHE A N 1
ATOM 1558 C CA . PHE A 1 200 ? -10.313 23.707 6.772 1.00 81.69 200 PHE A CA 1
ATOM 1559 C C . PHE A 1 200 ? -10.576 25.189 7.080 1.00 81.69 200 PHE A C 1
ATOM 1561 O O . PHE A 1 200 ? -10.152 26.070 6.329 1.00 81.69 200 PHE A O 1
ATOM 1568 N N . SER A 1 201 ? -11.207 25.477 8.223 1.00 80.88 201 SER A N 1
ATOM 1569 C CA . SER A 1 201 ? -11.477 26.843 8.691 1.00 80.88 201 SER A CA 1
ATOM 1570 C C . SER A 1 201 ? -10.191 27.653 8.877 1.00 80.88 201 SER A C 1
ATOM 1572 O O . SER A 1 201 ? -10.097 28.795 8.421 1.00 80.88 201 SER A O 1
ATOM 1574 N N . SER A 1 202 ? -9.166 27.063 9.492 1.00 81.62 202 SER A N 1
ATOM 1575 C CA . SER A 1 202 ? -7.864 27.711 9.692 1.00 81.62 202 SER A CA 1
ATOM 1576 C C . SER A 1 202 ? -7.110 27.941 8.377 1.00 81.62 202 SER A C 1
ATOM 1578 O O . SER A 1 202 ? -6.588 29.037 8.170 1.00 81.62 202 SER A O 1
ATOM 1580 N N . SER A 1 203 ? -7.133 26.981 7.449 1.00 83.88 203 SER A N 1
ATOM 1581 C CA . SER A 1 203 ? -6.533 27.132 6.113 1.00 83.88 203 SER A CA 1
ATOM 1582 C C . SER A 1 203 ? -7.208 28.243 5.302 1.00 83.88 203 SER A C 1
ATOM 1584 O O . SER A 1 203 ? -6.532 29.093 4.720 1.00 83.88 203 SER A O 1
ATOM 1586 N N . MET A 1 204 ? -8.542 28.302 5.324 1.00 83.06 204 MET A N 1
ATOM 1587 C CA . MET A 1 204 ? -9.312 29.364 4.668 1.00 83.06 204 MET A CA 1
ATOM 1588 C C . MET A 1 204 ? -9.036 30.737 5.282 1.00 83.06 204 MET A C 1
ATOM 1590 O O . MET A 1 204 ? -8.843 31.708 4.552 1.00 83.06 204 MET A O 1
ATOM 1594 N N . ARG A 1 205 ? -8.951 30.834 6.614 1.00 82.75 205 ARG A N 1
ATOM 1595 C CA . ARG A 1 205 ? -8.572 32.081 7.300 1.00 82.75 205 ARG A CA 1
ATOM 1596 C C . ARG A 1 205 ? -7.161 32.531 6.921 1.00 82.75 205 ARG A C 1
ATOM 1598 O O . ARG A 1 205 ? -6.966 33.717 6.669 1.00 82.75 205 ARG A O 1
ATOM 1605 N N . GLY A 1 206 ? -6.205 31.605 6.832 1.00 83.00 206 GLY A N 1
ATOM 1606 C CA . GLY A 1 206 ? -4.836 31.893 6.394 1.00 83.00 206 GLY A CA 1
ATOM 1607 C C . GLY A 1 206 ? -4.779 32.420 4.958 1.00 83.00 206 GLY A C 1
ATOM 1608 O O . GLY A 1 206 ? -4.164 33.455 4.706 1.00 83.00 206 GLY A O 1
ATOM 1609 N N . LEU A 1 207 ? -5.487 31.775 4.027 1.00 81.44 207 LEU A N 1
ATOM 1610 C CA . LEU A 1 207 ? -5.581 32.232 2.636 1.00 81.44 207 LEU A CA 1
ATOM 1611 C C . LEU A 1 207 ? -6.238 33.612 2.522 1.00 81.44 207 LEU A C 1
ATOM 1613 O O . LEU A 1 207 ? -5.735 34.471 1.800 1.00 81.44 207 LEU A O 1
ATOM 1617 N N . ILE A 1 208 ? -7.319 33.856 3.264 1.00 81.75 208 ILE A N 1
ATOM 1618 C CA . ILE A 1 208 ? -7.992 35.161 3.289 1.00 81.75 208 ILE A CA 1
ATOM 1619 C C . ILE A 1 208 ? -7.055 36.244 3.832 1.00 81.75 208 ILE A C 1
ATOM 1621 O O . ILE A 1 208 ? -7.007 37.328 3.261 1.00 81.75 208 ILE A O 1
ATOM 1625 N N . GLN A 1 209 ? -6.275 35.964 4.880 1.00 81.75 209 GLN A N 1
ATOM 1626 C CA . GLN A 1 209 ? -5.292 36.918 5.406 1.00 81.75 209 GLN A CA 1
ATOM 1627 C C . GLN A 1 209 ? -4.179 37.228 4.402 1.00 81.75 209 GLN A C 1
ATOM 1629 O O . GLN A 1 209 ? -3.815 38.392 4.239 1.00 81.75 209 GLN A O 1
ATOM 1634 N N . ILE A 1 210 ? -3.654 36.214 3.710 1.00 78.62 210 ILE A N 1
ATOM 1635 C CA . ILE A 1 210 ? -2.639 36.404 2.663 1.00 78.62 210 ILE A CA 1
ATOM 1636 C C . ILE A 1 210 ? -3.206 37.272 1.532 1.00 78.62 210 ILE A C 1
ATOM 1638 O O . ILE A 1 210 ? -2.556 38.217 1.089 1.00 78.62 210 ILE A O 1
ATOM 1642 N N . LEU A 1 211 ? -4.441 37.002 1.104 1.00 73.75 211 LEU A N 1
ATOM 1643 C CA . LEU A 1 211 ? -5.104 37.755 0.039 1.00 73.75 211 LEU A CA 1
ATOM 1644 C C . LEU A 1 211 ? -5.536 39.164 0.475 1.00 73.75 211 LEU A C 1
ATOM 1646 O O . LEU A 1 211 ? -5.538 40.079 -0.346 1.00 73.75 211 LEU A O 1
ATOM 1650 N N . SER A 1 212 ? -5.871 39.382 1.749 1.00 74.81 212 SER A N 1
ATOM 1651 C CA . SER A 1 212 ? -6.284 40.702 2.247 1.00 74.81 212 SER A CA 1
ATOM 1652 C C . SER A 1 212 ? -5.100 41.627 2.527 1.00 74.81 212 SER A C 1
ATOM 1654 O O . SER A 1 212 ? -5.281 42.841 2.678 1.00 74.81 212 SER A O 1
ATOM 1656 N N . LYS A 1 213 ? -3.876 41.094 2.609 1.00 76.12 213 LYS A N 1
ATOM 1657 C CA . LYS A 1 213 ? -2.680 41.887 2.887 1.00 76.12 213 LYS A CA 1
ATOM 1658 C C . LYS A 1 213 ? -2.197 42.581 1.611 1.00 76.12 213 LYS A C 1
ATOM 1660 O O . LYS A 1 213 ? -1.375 42.083 0.846 1.00 76.12 213 LYS A O 1
ATOM 1665 N N . LYS A 1 214 ? -2.703 43.800 1.411 1.00 59.38 214 LYS A N 1
ATOM 1666 C CA . LYS A 1 214 ? -2.434 44.678 0.256 1.00 59.38 214 LYS A CA 1
ATOM 1667 C C . LYS A 1 214 ? -0.933 44.893 -0.044 1.00 59.38 214 LYS A C 1
ATOM 1669 O O . LYS A 1 214 ? -0.590 45.187 -1.185 1.00 59.38 214 LYS A O 1
ATOM 1674 N N . SER A 1 215 ? -0.036 44.719 0.940 1.00 65.94 215 SER A N 1
ATOM 1675 C CA . SER A 1 215 ? 1.423 44.835 0.756 1.00 65.94 215 SER A CA 1
ATOM 1676 C C . SER A 1 215 ? 2.037 43.702 -0.068 1.00 65.94 215 SER A C 1
ATOM 1678 O O . SER A 1 215 ? 2.955 43.949 -0.849 1.00 65.94 215 SER A O 1
ATOM 1680 N N . ASP A 1 216 ? 1.543 42.472 0.084 1.00 63.12 216 ASP A N 1
ATOM 1681 C CA . ASP A 1 216 ? 2.169 41.282 -0.510 1.00 63.12 216 ASP A CA 1
ATOM 1682 C C . ASP A 1 216 ? 1.696 41.092 -1.958 1.00 63.12 216 ASP A C 1
ATOM 1684 O O . ASP A 1 216 ? 2.487 40.776 -2.848 1.00 63.12 216 ASP A O 1
ATOM 1688 N N . LEU A 1 217 ? 0.441 41.462 -2.230 1.00 63.50 217 LEU A N 1
ATOM 1689 C CA . LEU A 1 217 ? -0.109 41.625 -3.578 1.00 63.50 217 LEU A CA 1
ATOM 1690 C C . LEU A 1 217 ? 0.645 42.689 -4.391 1.00 63.50 217 LEU A C 1
ATOM 1692 O O . LEU A 1 217 ? 0.934 42.476 -5.567 1.00 63.50 217 LEU A O 1
ATOM 1696 N N . HIS A 1 218 ? 1.033 43.804 -3.763 1.00 62.66 218 HIS A N 1
ATOM 1697 C CA . HIS A 1 218 ? 1.833 44.840 -4.421 1.00 62.66 218 HIS A CA 1
ATOM 1698 C C . HIS A 1 218 ? 3.256 44.351 -4.741 1.00 62.66 218 HIS A C 1
ATOM 1700 O O . HIS A 1 218 ? 3.785 44.662 -5.806 1.00 62.66 218 HIS A O 1
ATOM 1706 N N . ARG A 1 219 ? 3.876 43.538 -3.871 1.00 66.88 219 ARG A N 1
ATOM 1707 C CA . ARG A 1 219 ? 5.182 42.907 -4.150 1.00 66.88 219 ARG A CA 1
ATOM 1708 C C . ARG A 1 219 ? 5.112 41.900 -5.301 1.00 66.88 219 ARG A C 1
ATOM 1710 O O . ARG A 1 219 ? 6.018 41.878 -6.130 1.00 66.88 219 ARG A O 1
ATOM 1717 N N . LEU A 1 220 ? 4.031 41.126 -5.399 1.00 64.19 220 LEU A N 1
ATOM 1718 C CA . LEU A 1 220 ? 3.790 40.213 -6.524 1.00 64.19 220 LEU A CA 1
ATOM 1719 C C . LEU A 1 220 ? 3.569 40.965 -7.846 1.00 64.19 220 LEU A C 1
ATOM 1721 O O . LEU A 1 220 ? 4.097 40.557 -8.880 1.00 64.19 220 LEU A O 1
ATOM 1725 N N . PHE A 1 221 ? 2.851 42.090 -7.817 1.00 66.94 221 PHE A N 1
ATOM 1726 C CA . PHE A 1 221 ? 2.615 42.917 -9.005 1.00 66.94 221 PHE A CA 1
ATOM 1727 C C . PHE A 1 221 ? 3.891 43.626 -9.489 1.00 66.94 221 PHE A C 1
ATOM 1729 O O . PHE A 1 221 ? 4.163 43.672 -10.688 1.00 66.94 221 PHE A O 1
ATOM 1736 N N . VAL A 1 222 ? 4.714 44.124 -8.559 1.00 69.88 222 VAL A N 1
ATOM 1737 C CA . VAL A 1 222 ? 6.019 44.736 -8.869 1.00 69.88 222 VAL A CA 1
ATOM 1738 C C . VAL A 1 222 ? 7.008 43.698 -9.413 1.00 69.88 222 VAL A C 1
ATOM 1740 O O . VAL A 1 222 ? 7.685 43.977 -10.398 1.00 69.88 222 VAL A O 1
ATOM 1743 N N . SER A 1 223 ? 7.040 42.490 -8.838 1.00 65.81 223 SER A N 1
ATOM 1744 C CA . SER A 1 223 ? 7.866 41.366 -9.310 1.00 65.81 223 SER A CA 1
ATOM 1745 C C . SER A 1 223 ? 7.518 40.925 -10.739 1.00 65.81 223 SER A C 1
ATOM 1747 O O . SER A 1 223 ? 8.407 40.679 -11.548 1.00 65.81 223 SER A O 1
ATOM 1749 N N . ARG A 1 224 ? 6.225 40.889 -11.090 1.00 62.22 224 ARG A N 1
ATOM 1750 C CA . ARG A 1 224 ? 5.763 40.552 -12.448 1.00 62.22 224 ARG A CA 1
ATOM 1751 C C . ARG A 1 224 ? 6.098 41.638 -13.479 1.00 62.22 224 ARG A C 1
ATOM 1753 O O . ARG A 1 224 ? 6.408 41.323 -14.624 1.00 62.22 224 ARG A O 1
ATOM 1760 N N . ASN A 1 225 ? 6.055 42.912 -13.092 1.00 57.72 225 ASN A N 1
ATOM 1761 C CA . ASN A 1 225 ? 6.380 44.019 -13.997 1.00 57.72 225 ASN A CA 1
ATOM 1762 C C . ASN A 1 225 ? 7.891 44.187 -14.224 1.00 57.72 225 ASN A C 1
ATOM 1764 O O . ASN A 1 225 ? 8.292 44.599 -15.311 1.00 57.72 225 ASN A O 1
ATOM 1768 N N . SER A 1 226 ? 8.738 43.836 -13.250 1.00 55.50 226 SER A N 1
ATOM 1769 C CA . SER A 1 226 ? 10.195 43.882 -13.424 1.00 55.50 226 SER A CA 1
ATOM 1770 C C . SER A 1 226 ? 10.712 42.800 -14.379 1.00 55.50 226 SER A C 1
ATOM 1772 O O . SER A 1 226 ? 11.662 43.060 -15.111 1.00 55.50 226 SER A O 1
ATOM 1774 N N . THR A 1 227 ? 10.058 41.634 -14.461 1.00 55.56 227 THR A N 1
ATOM 1775 C CA . THR A 1 227 ? 10.438 40.560 -15.404 1.00 55.56 227 THR A CA 1
ATOM 1776 C C . THR A 1 227 ? 10.173 40.937 -16.864 1.00 55.56 227 THR A C 1
ATOM 1778 O O . THR A 1 227 ? 10.937 40.561 -17.750 1.00 55.56 227 THR A O 1
ATOM 1781 N N . HIS A 1 228 ? 9.123 41.725 -17.122 1.00 52.25 228 HIS A N 1
ATOM 1782 C CA . HIS A 1 228 ? 8.831 42.231 -18.465 1.00 52.25 228 HIS A CA 1
ATOM 1783 C C . HIS A 1 228 ? 9.848 43.278 -18.939 1.00 52.25 228 HIS A C 1
ATOM 1785 O O . HIS A 1 228 ? 10.122 43.336 -20.130 1.00 52.25 228 HIS A O 1
ATOM 1791 N N . GLN A 1 229 ? 10.449 44.068 -18.042 1.00 50.31 229 GLN A N 1
ATOM 1792 C CA . GLN A 1 229 ? 11.455 45.068 -18.430 1.00 50.31 229 GLN A CA 1
ATOM 1793 C C . GLN A 1 229 ? 12.820 44.456 -18.780 1.00 50.31 229 GLN A C 1
ATOM 1795 O O . GLN A 1 229 ? 13.544 45.019 -19.597 1.00 50.31 229 GLN A O 1
ATOM 1800 N N . THR A 1 230 ? 13.167 43.292 -18.223 1.00 53.44 230 THR A N 1
ATOM 1801 C CA . THR A 1 230 ? 14.439 42.612 -18.531 1.00 53.44 230 THR A CA 1
ATOM 1802 C C . THR A 1 230 ? 14.430 41.943 -19.914 1.00 53.44 230 THR A C 1
ATOM 1804 O O . THR A 1 230 ? 15.473 41.852 -20.558 1.00 53.44 230 THR A O 1
ATOM 1807 N N . GLN A 1 231 ? 13.257 41.526 -20.410 1.00 50.09 231 GLN A N 1
ATOM 1808 C CA . GLN A 1 231 ? 13.111 40.928 -21.747 1.00 50.09 231 GLN A CA 1
ATOM 1809 C C . GLN A 1 231 ? 13.131 41.963 -22.884 1.00 50.09 231 GLN A C 1
ATOM 1811 O O . GLN A 1 231 ? 13.527 41.635 -23.996 1.00 50.09 231 GLN A O 1
ATOM 1816 N N . THR A 1 232 ? 12.764 43.222 -22.628 1.00 51.28 232 THR A N 1
ATOM 1817 C CA . THR A 1 232 ? 12.783 44.280 -23.658 1.00 51.28 232 THR A CA 1
ATOM 1818 C C . THR A 1 232 ? 14.162 44.919 -23.856 1.00 51.28 232 THR A C 1
ATOM 1820 O O . THR A 1 232 ? 14.360 45.615 -24.842 1.00 51.28 232 THR A O 1
ATOM 1823 N N . GLN A 1 233 ? 15.117 44.705 -22.942 1.00 47.78 233 GLN A N 1
ATOM 1824 C CA . GLN A 1 233 ? 16.493 45.224 -23.049 1.00 47.78 233 GLN A CA 1
ATOM 1825 C C . GLN A 1 233 ? 17.495 44.219 -23.648 1.00 47.78 233 GLN A C 1
ATOM 1827 O O . GLN A 1 233 ? 18.680 44.524 -23.740 1.00 47.78 233 GLN A O 1
ATOM 1832 N N . THR A 1 234 ? 17.042 43.023 -24.039 1.00 48.16 234 THR A N 1
ATOM 1833 C CA . THR A 1 234 ? 17.886 41.954 -24.611 1.00 48.16 234 THR A CA 1
ATOM 1834 C C . THR A 1 234 ? 17.590 41.637 -26.085 1.00 48.16 234 THR A C 1
ATOM 1836 O O . THR A 1 234 ? 18.094 40.638 -26.590 1.00 48.16 234 THR A O 1
ATOM 1839 N N . ASN A 1 235 ? 16.848 42.505 -26.787 1.00 40.34 235 ASN A N 1
ATOM 1840 C CA . ASN A 1 235 ? 16.706 42.501 -28.252 1.00 40.34 235 ASN A CA 1
ATOM 1841 C C . ASN A 1 235 ? 17.317 43.762 -28.864 1.00 40.34 235 ASN A C 1
ATOM 1843 O O . ASN A 1 235 ? 17.110 44.845 -28.270 1.00 40.34 235 ASN A O 1
#

Sequence (235 aa):
MAEVKPKTLWSLYLILILVFINSANNSYDGSMFGSVLSFQEFKDYFCINAQDTPTGRLASIINVGNIIGGFAAIAAPIFVTELSPPHIRGTLVGLYNCFWYAGSFLSRVTVISLNNDVGDLKWRLPLFLQMTPSVIVILTIWLLPESPRYLILKGRDEEATRILAKYHADGDVNAEIVTSQVSEIKNALAVEEATRLDSFSSSMRGLIQILSKKSDLHRLFVSRNSTHQTQTQTN